Protein AF-A0A3B8MCD9-F1 (afdb_monomer_lite)

pLDDT: mean 82.49, std 13.74, range [31.3, 98.12]

Radius of gyration: 26.31 Å; chains: 1; bounding box: 60×43×70 Å

Foldseek 3Di:
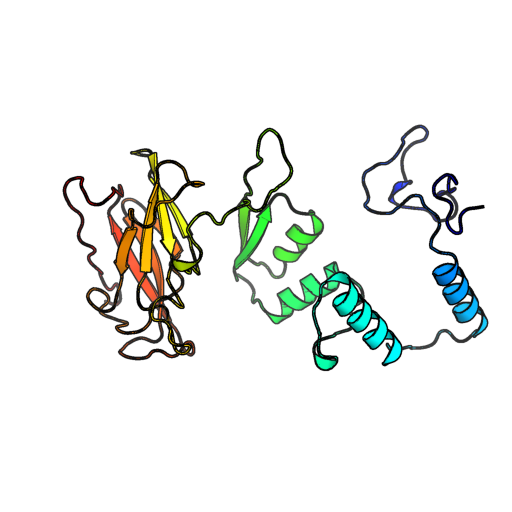DDQFDPPDQDDPVVPVDPQPPDDPPDDGDPDPDDRGDDRVVVVVVVVVVVVVVDDDDDDDDVVNLVVVQVCCCVPVVDHDDSVVDDDDPDDLVVLLVVCVVPDAAAAEFEDEPPDDVSSQVSSCPNNHHYHYDYDDDDPDDDPDDPPAQLEHCLQQWDQWDWDALPVPLKIKIWTFHFCNVVDPLTAGFFIKIAIDSDPSHTDPVRMDTQDGLVQDPWEHGHKHRWDWDDDPQKIKTKIWDCTDDDRDPPNIDIDIFIDGPDDDGPPPDDDDGHGDDPPD

Secondary structure (DSSP, 8-state):
--SS-SSPPP--GGGT-GGG-S-TT-----SS--SSPPPHHHHHHHHHHHHT---S-----HHHHHHHHHHHHHHH-----GGG----S-HHHHHHHHHHHH--TT-EEEEEES--HHHHHHHTGGG-EEEEEE----TTSS-PPPSS-SS-GGG-EEEEEEEEETTTTEEEEEEEE-SSSS-TT-----EEEEEESSTT---TTSEEEEE-TTT-SSBSS--EEEEEEEETTEEEEEEEE--BT---SSS-EEEEEEEESSP--BTBS-----------

Structure (mmCIF, N/CA/C/O backbone):
data_AF-A0A3B8MCD9-F1
#
_entry.id   AF-A0A3B8MCD9-F1
#
loop_
_atom_site.group_PDB
_atom_site.id
_atom_site.type_symbol
_atom_site.label_atom_id
_atom_site.label_alt_id
_atom_site.label_comp_id
_atom_site.label_asym_id
_atom_site.label_entity_id
_atom_site.label_seq_id
_atom_site.pdbx_PDB_ins_code
_atom_site.Cartn_x
_atom_site.Cartn_y
_atom_site.Cartn_z
_atom_site.occupancy
_atom_site.B_iso_or_equiv
_atom_site.auth_seq_id
_atom_site.auth_comp_id
_atom_site.auth_asym_id
_atom_site.auth_atom_id
_atom_site.pdbx_PDB_model_num
ATOM 1 N N . MET A 1 1 ? 30.458 13.489 -21.670 1.00 55.62 1 MET A N 1
ATOM 2 C CA . MET A 1 1 ? 28.979 13.459 -21.681 1.00 55.62 1 MET A CA 1
ATOM 3 C C . MET A 1 1 ? 28.518 12.586 -20.529 1.00 55.62 1 MET A C 1
ATOM 5 O O . MET A 1 1 ? 29.208 11.618 -20.230 1.00 55.62 1 MET A O 1
ATOM 9 N N . ALA A 1 2 ? 27.440 12.959 -19.839 1.00 61.97 2 ALA A N 1
ATOM 10 C CA . ALA A 1 2 ? 26.856 12.115 -18.797 1.00 61.97 2 ALA A CA 1
ATOM 11 C C . ALA A 1 2 ? 26.375 10.781 -19.404 1.00 61.97 2 ALA A C 1
ATOM 13 O O . ALA A 1 2 ? 25.936 10.757 -20.552 1.00 61.97 2 ALA A O 1
ATOM 14 N N . ARG A 1 3 ? 26.481 9.676 -18.647 1.00 82.12 3 ARG A N 1
ATOM 15 C CA . ARG A 1 3 ? 26.013 8.330 -19.055 1.00 82.12 3 ARG A CA 1
ATOM 16 C C . ARG A 1 3 ? 24.504 8.299 -19.339 1.00 82.12 3 ARG A C 1
ATOM 18 O O . ARG A 1 3 ? 24.059 7.509 -20.159 1.00 82.12 3 ARG A O 1
ATOM 25 N N . TYR A 1 4 ? 23.748 9.178 -18.684 1.00 91.12 4 TYR A N 1
ATOM 26 C CA . TYR A 1 4 ? 22.307 9.347 -18.840 1.00 91.12 4 TYR A CA 1
ATOM 27 C C . TYR A 1 4 ? 22.005 10.777 -19.293 1.00 91.12 4 TYR A C 1
ATOM 29 O O . TYR A 1 4 ? 22.682 11.712 -18.860 1.00 91.12 4 TYR A O 1
ATOM 37 N N . ASN A 1 5 ? 20.998 10.941 -20.152 1.00 89.62 5 ASN A N 1
ATOM 38 C CA . ASN A 1 5 ? 20.585 12.237 -20.682 1.00 89.62 5 ASN A CA 1
ATOM 39 C C . ASN A 1 5 ? 19.135 12.537 -20.284 1.00 89.62 5 ASN A C 1
ATOM 41 O O . ASN A 1 5 ? 18.209 11.970 -20.858 1.00 89.62 5 ASN A O 1
ATOM 45 N N . PHE A 1 6 ? 18.960 13.431 -19.312 1.00 92.94 6 PHE A N 1
ATOM 46 C CA . PHE A 1 6 ? 17.648 13.890 -18.845 1.00 92.94 6 PHE A CA 1
ATOM 47 C C . PHE A 1 6 ? 17.174 15.168 -19.561 1.00 92.94 6 PHE A C 1
ATOM 49 O O . PHE A 1 6 ? 16.044 15.592 -19.352 1.00 92.94 6 PHE A O 1
ATOM 56 N N . ASP A 1 7 ? 18.008 15.766 -20.418 1.00 91.44 7 ASP A N 1
ATOM 57 C CA . ASP A 1 7 ? 17.674 16.976 -21.185 1.00 91.44 7 ASP A CA 1
ATOM 58 C C . ASP A 1 7 ? 17.098 16.648 -22.574 1.00 91.44 7 ASP A C 1
ATOM 60 O O . ASP A 1 7 ? 16.617 17.527 -23.291 1.00 91.44 7 ASP A O 1
ATOM 64 N N . GLN A 1 8 ? 17.170 15.380 -22.993 1.00 89.50 8 GLN A N 1
ATOM 65 C CA . GLN A 1 8 ? 16.629 14.946 -24.273 1.00 89.50 8 GLN A CA 1
ATOM 66 C C . GLN A 1 8 ? 15.101 14.934 -24.243 1.00 89.50 8 GLN A C 1
ATOM 68 O O . GLN A 1 8 ? 14.491 14.157 -23.514 1.00 89.50 8 GLN A O 1
ATOM 73 N N . ILE A 1 9 ? 14.497 15.725 -25.129 1.00 86.88 9 ILE A N 1
ATOM 74 C CA . ILE A 1 9 ? 13.061 15.670 -25.400 1.00 86.88 9 ILE A CA 1
ATOM 75 C C . ILE A 1 9 ? 12.765 14.409 -26.218 1.00 86.88 9 ILE A C 1
ATOM 77 O O . ILE A 1 9 ? 13.358 14.189 -27.279 1.00 86.88 9 ILE A O 1
ATOM 81 N N . VAL A 1 10 ? 11.855 13.579 -25.715 1.00 87.56 10 VAL A N 1
ATOM 82 C CA . VAL A 1 10 ? 11.412 12.341 -26.363 1.00 87.56 10 VAL A CA 1
ATOM 83 C C . VAL A 1 10 ? 10.161 12.616 -27.200 1.00 87.56 10 VAL A C 1
ATOM 85 O O . VAL A 1 10 ? 9.228 13.271 -26.743 1.00 87.56 10 VAL A O 1
ATOM 88 N N . ASP A 1 11 ? 10.131 12.106 -28.434 1.00 84.44 11 ASP A N 1
ATOM 89 C CA . ASP A 1 11 ? 8.916 12.102 -29.253 1.00 84.44 11 ASP A CA 1
ATOM 90 C C . ASP A 1 11 ? 8.027 10.914 -28.857 1.00 84.44 11 ASP A C 1
ATOM 92 O O . ASP A 1 11 ? 8.335 9.753 -29.132 1.00 84.44 11 ASP A O 1
ATOM 96 N N . HIS A 1 12 ? 6.912 11.214 -28.196 1.00 79.75 12 HIS A N 1
ATOM 97 C CA . HIS A 1 12 ? 5.962 10.217 -27.705 1.00 79.75 12 HIS A CA 1
ATOM 98 C C . HIS A 1 12 ? 4.873 9.833 -28.723 1.00 79.75 12 HIS A C 1
ATOM 100 O O . HIS A 1 12 ? 4.100 8.902 -28.466 1.00 79.75 12 HIS A O 1
ATOM 106 N N . GLY A 1 13 ? 4.819 10.492 -29.889 1.00 76.62 13 GLY A N 1
ATOM 107 C CA . GLY A 1 13 ? 3.860 10.172 -30.950 1.00 76.62 13 GLY A CA 1
ATOM 108 C C . GLY A 1 13 ? 4.102 8.791 -31.563 1.00 76.62 13 GLY A C 1
ATOM 109 O O . GLY A 1 13 ? 3.156 8.069 -31.871 1.00 76.62 13 GLY A O 1
ATOM 110 N N . ALA A 1 14 ? 5.368 8.369 -31.646 1.00 76.50 14 ALA A N 1
ATOM 111 C CA . ALA A 1 14 ? 5.766 7.093 -32.245 1.00 76.50 14 ALA A CA 1
ATOM 112 C C . ALA A 1 14 ? 5.243 5.850 -31.498 1.00 76.50 14 ALA A C 1
ATOM 114 O O . ALA A 1 14 ? 5.173 4.769 -32.082 1.00 76.50 14 ALA A O 1
ATOM 115 N N . ILE A 1 15 ? 4.878 5.992 -30.220 1.00 82.50 15 ILE A N 1
ATOM 116 C CA . ILE A 1 15 ? 4.456 4.876 -29.359 1.00 82.50 15 ILE A CA 1
ATOM 117 C C . ILE A 1 15 ? 2.977 4.939 -28.959 1.00 82.50 15 ILE A C 1
ATOM 119 O O . ILE A 1 15 ? 2.546 4.136 -28.135 1.00 82.50 15 ILE A O 1
ATOM 123 N N . ASN A 1 16 ? 2.197 5.874 -29.519 1.00 83.75 16 ASN A N 1
ATOM 124 C CA . ASN A 1 16 ? 0.806 6.126 -29.115 1.00 83.75 16 ASN A CA 1
ATOM 125 C C . ASN A 1 16 ? 0.658 6.276 -27.584 1.00 83.75 16 ASN A C 1
ATOM 127 O O . ASN A 1 16 ? -0.230 5.675 -26.975 1.00 83.75 16 ASN A O 1
ATOM 131 N N . ALA A 1 17 ? 1.562 7.029 -26.944 1.00 88.00 17 ALA A N 1
ATOM 132 C CA . ALA A 1 17 ? 1.609 7.120 -25.486 1.00 88.00 17 ALA A CA 1
ATOM 133 C C . ALA A 1 17 ? 0.306 7.697 -24.912 1.00 88.00 17 ALA A C 1
ATOM 135 O O . ALA A 1 17 ? -0.057 8.834 -25.212 1.00 88.00 17 ALA A O 1
ATOM 136 N N . SER A 1 18 ? -0.352 6.963 -24.007 1.00 88.94 18 SER A N 1
ATOM 137 C CA . SER A 1 18 ? -1.591 7.408 -23.346 1.00 88.94 18 SER A CA 1
ATOM 138 C C . SER A 1 18 ? -1.449 8.769 -22.663 1.00 88.94 18 SER A C 1
ATOM 140 O O . SER A 1 18 ? -2.377 9.572 -22.714 1.00 88.94 18 SER A O 1
ATOM 142 N N . LYS A 1 19 ? -0.286 9.049 -22.054 1.00 87.00 19 LYS A N 1
ATOM 143 C CA . LYS A 1 19 ? 0.022 10.344 -21.425 1.00 87.00 19 LYS A CA 1
ATOM 144 C C . LYS A 1 19 ? -0.038 11.497 -22.428 1.00 87.00 19 LYS A C 1
ATOM 146 O O . LYS A 1 19 ? -0.577 12.547 -22.104 1.00 87.00 19 LYS A O 1
ATOM 151 N N . TRP A 1 20 ? 0.465 11.277 -23.641 1.00 87.50 20 TRP A N 1
ATOM 152 C CA . TRP A 1 20 ? 0.555 12.272 -24.712 1.00 87.50 20 TRP A CA 1
ATOM 153 C C . TRP A 1 20 ? -0.622 12.243 -25.690 1.00 87.50 20 TRP A C 1
ATOM 155 O O . TRP A 1 20 ? -0.660 13.039 -26.624 1.00 87.50 20 TRP A O 1
ATOM 165 N N . ASN A 1 21 ? -1.622 11.390 -25.451 1.00 88.38 21 ASN A N 1
ATOM 166 C CA . ASN A 1 21 ? -2.870 11.366 -26.209 1.00 88.38 21 ASN A CA 1
ATOM 167 C C . ASN A 1 21 ? -3.812 12.503 -25.764 1.00 88.38 21 ASN A C 1
ATOM 169 O O . ASN A 1 21 ? -4.865 12.278 -25.163 1.00 88.38 21 ASN A O 1
ATOM 173 N N . VAL A 1 22 ? -3.388 13.739 -26.020 1.00 84.06 22 VAL A N 1
ATOM 174 C CA . VAL A 1 22 ? -4.084 14.986 -25.682 1.00 84.06 22 VAL A CA 1
ATOM 175 C C . VAL A 1 22 ? -4.160 15.898 -26.909 1.00 84.06 22 VAL A C 1
ATOM 177 O O . VAL A 1 22 ? -3.487 15.665 -27.910 1.00 84.06 22 VAL A O 1
ATOM 180 N N . ALA A 1 23 ? -5.003 16.932 -26.857 1.00 85.44 23 ALA A N 1
ATOM 181 C CA . ALA A 1 23 ? -5.088 17.908 -27.942 1.00 85.44 23 ALA A CA 1
ATOM 182 C C . ALA A 1 23 ? -3.765 18.678 -28.121 1.00 85.44 23 ALA A C 1
ATOM 184 O O . ALA A 1 23 ? -3.006 18.867 -27.168 1.00 85.44 23 ALA A O 1
ATOM 185 N N . GLU A 1 24 ? -3.513 19.151 -29.343 1.00 85.06 24 GLU A N 1
ATOM 186 C CA . GLU A 1 24 ? -2.318 19.930 -29.672 1.00 85.06 24 GLU A CA 1
ATOM 187 C C . GLU A 1 24 ? -2.179 21.168 -28.767 1.00 85.06 24 GLU A C 1
ATOM 189 O O . GLU A 1 24 ? -3.160 21.838 -28.438 1.00 85.06 24 GLU A O 1
ATOM 194 N N . GLY A 1 25 ? -0.947 21.460 -28.344 1.00 82.06 25 GLY A N 1
ATOM 195 C CA . GLY A 1 25 ? -0.634 22.569 -27.437 1.00 82.06 25 GLY A CA 1
ATOM 196 C C . GLY A 1 25 ? -0.802 22.257 -25.943 1.00 82.06 25 GLY A C 1
ATOM 197 O O . GLY A 1 25 ? -0.458 23.103 -25.118 1.00 82.06 25 GLY A O 1
ATOM 198 N N . ILE A 1 26 ? -1.281 21.064 -25.571 1.00 84.44 26 ILE A N 1
ATOM 199 C CA . ILE A 1 26 ? -1.362 20.619 -24.171 1.00 84.44 26 ILE A CA 1
ATOM 200 C C . ILE A 1 26 ? -0.062 19.918 -23.760 1.00 84.44 26 ILE A C 1
ATOM 202 O O . ILE A 1 26 ? 0.404 19.011 -24.443 1.00 84.44 26 ILE A O 1
ATOM 206 N N . ILE A 1 27 ? 0.481 20.294 -22.597 1.00 85.12 27 ILE A N 1
ATOM 207 C CA . ILE A 1 27 ? 1.592 19.590 -21.942 1.00 85.12 27 ILE A CA 1
ATOM 208 C C . ILE A 1 27 ? 1.006 18.680 -20.848 1.00 85.12 27 ILE A C 1
ATOM 210 O O . ILE A 1 27 ? 0.510 19.186 -19.838 1.00 85.12 27 ILE A O 1
ATOM 214 N N . PRO A 1 28 ? 1.009 17.349 -21.025 1.00 82.50 28 PRO A N 1
ATOM 215 C CA . PRO A 1 28 ? 0.402 16.429 -20.071 1.00 82.50 28 PRO A CA 1
ATOM 216 C C . PRO A 1 28 ? 1.309 16.166 -18.859 1.00 82.50 28 PRO A C 1
ATOM 218 O O . PRO A 1 28 ? 2.458 15.759 -18.997 1.00 82.50 28 PRO A O 1
ATOM 221 N N . MET A 1 29 ? 0.761 16.321 -17.648 1.00 82.94 29 MET A N 1
ATOM 222 C CA . MET A 1 29 ? 1.466 16.074 -16.373 1.00 82.94 29 MET A CA 1
ATOM 223 C C . MET A 1 29 ? 0.700 15.102 -15.452 1.00 82.94 29 MET A C 1
ATOM 225 O O . MET A 1 29 ? 0.790 15.198 -14.232 1.00 82.94 29 MET A O 1
ATOM 229 N N . SER A 1 30 ? -0.118 14.211 -16.026 1.00 79.69 30 SER A N 1
ATOM 230 C CA . SER A 1 30 ? -1.091 13.387 -15.289 1.00 79.69 30 SER A CA 1
ATOM 231 C C . SER A 1 30 ? -0.632 11.948 -15.022 1.00 79.69 30 SER A C 1
ATOM 233 O O . SER A 1 30 ? -0.495 11.549 -13.869 1.00 79.69 30 SER A O 1
ATOM 235 N N . ILE A 1 31 ? -0.444 11.147 -16.076 1.00 82.62 31 ILE A N 1
ATOM 236 C CA . ILE A 1 31 ? -0.082 9.726 -15.975 1.00 82.62 31 ILE A CA 1
ATOM 237 C C . ILE A 1 31 ? 1.366 9.604 -15.495 1.00 82.62 31 ILE A C 1
ATOM 239 O O . ILE A 1 31 ? 2.249 10.299 -15.997 1.00 82.62 31 ILE A O 1
ATOM 243 N N . ALA A 1 32 ? 1.596 8.699 -14.542 1.00 85.75 32 ALA A N 1
ATOM 244 C CA . ALA A 1 32 ? 2.880 8.462 -13.883 1.00 85.75 32 ALA A CA 1
ATOM 245 C C . ALA A 1 32 ? 3.883 7.661 -14.743 1.00 85.75 32 ALA A C 1
ATOM 247 O O . ALA A 1 32 ? 4.553 6.762 -14.243 1.00 85.75 32 ALA A O 1
ATOM 248 N N . ASP A 1 33 ? 3.991 8.019 -16.021 1.00 86.50 33 ASP A N 1
ATOM 249 C CA . ASP A 1 33 ? 5.060 7.587 -16.919 1.00 86.50 33 ASP A CA 1
ATOM 250 C C . ASP A 1 33 ? 6.073 8.734 -17.063 1.00 86.50 33 ASP A C 1
ATOM 252 O O . ASP A 1 33 ? 5.709 9.920 -17.027 1.00 86.50 33 ASP A O 1
ATOM 256 N N . THR A 1 34 ? 7.353 8.406 -17.229 1.00 88.94 34 THR A N 1
ATOM 257 C CA . THR A 1 34 ? 8.411 9.411 -17.396 1.00 88.94 34 THR A CA 1
ATOM 258 C C . THR A 1 34 ? 8.564 9.825 -18.860 1.00 88.94 34 THR A C 1
ATOM 260 O O . THR A 1 34 ? 8.323 9.037 -19.772 1.00 88.94 34 THR A O 1
ATOM 263 N N . ASP A 1 35 ? 9.011 11.063 -19.089 1.00 89.69 35 ASP A N 1
ATOM 264 C CA . ASP A 1 35 ? 9.345 11.579 -20.430 1.00 89.69 35 ASP A CA 1
ATOM 265 C C . ASP A 1 35 ? 10.858 11.471 -20.714 1.00 89.69 35 ASP A C 1
ATOM 267 O O . ASP A 1 35 ? 11.434 12.264 -21.454 1.00 89.69 35 ASP A O 1
ATOM 271 N N . PHE A 1 36 ? 11.520 10.493 -20.087 1.00 91.81 36 PHE A N 1
ATOM 272 C CA . PHE A 1 36 ? 12.943 10.209 -20.260 1.00 91.81 36 PHE A CA 1
ATOM 273 C C . PHE A 1 36 ? 13.132 8.914 -21.041 1.00 91.81 36 PHE A C 1
ATOM 275 O O . PHE A 1 36 ? 12.342 7.976 -20.917 1.00 91.81 36 PHE A O 1
ATOM 282 N N . LEU A 1 37 ? 14.225 8.827 -21.799 1.00 89.75 37 LEU A N 1
ATOM 283 C CA . LEU A 1 37 ? 14.635 7.551 -22.373 1.00 89.75 37 LEU A CA 1
ATOM 284 C C . LEU A 1 37 ? 14.916 6.532 -21.264 1.00 89.75 37 LEU A C 1
ATOM 286 O O . LEU A 1 37 ? 15.501 6.861 -20.230 1.00 89.75 37 LEU A O 1
ATOM 290 N N . SER A 1 38 ? 14.540 5.276 -21.507 1.00 90.94 38 SER A N 1
ATOM 291 C CA . SER A 1 38 ? 14.941 4.171 -20.639 1.00 90.94 38 SER A CA 1
ATOM 292 C C . SER A 1 38 ? 16.471 4.078 -20.555 1.00 90.94 38 SER A C 1
ATOM 294 O O . SER A 1 38 ? 17.155 4.412 -21.530 1.00 90.94 38 SER A O 1
ATOM 296 N N . PRO A 1 39 ? 17.028 3.579 -19.436 1.00 93.19 39 PRO A N 1
ATOM 297 C CA . PRO A 1 39 ? 18.462 3.338 -19.328 1.00 93.19 39 PRO A CA 1
ATOM 298 C C . PRO A 1 39 ? 18.987 2.499 -20.510 1.00 93.19 39 PRO A C 1
ATOM 300 O O . PRO A 1 39 ? 18.286 1.584 -20.970 1.00 93.19 39 PRO A O 1
ATOM 303 N N . PRO A 1 40 ? 20.193 2.792 -21.031 1.00 93.31 40 PRO A N 1
ATOM 304 C CA . PRO A 1 40 ? 20.747 2.083 -22.181 1.00 93.31 40 PRO A CA 1
ATOM 305 C C . PRO A 1 40 ? 20.857 0.573 -21.947 1.00 93.31 40 PRO A C 1
ATOM 307 O O . PRO A 1 40 ? 20.631 -0.186 -22.883 1.00 93.31 40 PRO A O 1
ATOM 310 N N . GLU A 1 41 ? 21.093 0.142 -20.707 1.00 95.31 41 GLU A N 1
ATOM 311 C CA . GLU A 1 41 ? 21.182 -1.266 -20.304 1.00 95.31 41 GLU A CA 1
ATOM 312 C C . GLU A 1 41 ? 19.853 -2.009 -20.524 1.00 95.31 41 GLU A C 1
ATOM 314 O O . GLU A 1 41 ? 19.839 -3.150 -20.980 1.00 95.31 41 GLU A O 1
ATOM 319 N N . ILE A 1 42 ? 18.718 -1.347 -20.267 1.00 95.56 42 ILE A N 1
ATOM 320 C CA . ILE A 1 42 ? 17.385 -1.912 -20.527 1.00 95.56 42 ILE A CA 1
ATOM 321 C C . ILE A 1 42 ? 17.139 -2.010 -22.033 1.00 95.56 42 ILE A C 1
ATOM 323 O O . ILE A 1 42 ? 16.633 -3.018 -22.525 1.00 95.56 42 ILE A O 1
ATOM 327 N N . SER A 1 43 ? 17.527 -0.974 -22.781 1.00 94.25 43 SER A N 1
ATOM 328 C CA . SER A 1 43 ? 17.390 -0.967 -24.240 1.00 94.25 43 SER A CA 1
ATOM 329 C C . SER A 1 43 ? 18.246 -2.051 -24.902 1.00 94.25 43 SER A C 1
ATOM 331 O O . SER A 1 43 ? 17.805 -2.678 -25.862 1.00 94.25 43 SER A O 1
ATOM 333 N N . GLU A 1 44 ? 19.458 -2.281 -24.398 1.00 96.50 44 GLU A N 1
ATOM 334 C CA . GLU A 1 44 ? 20.358 -3.347 -24.844 1.00 96.50 44 GLU A CA 1
ATOM 335 C C . GLU A 1 44 ? 19.780 -4.730 -24.534 1.00 96.50 44 GLU A C 1
ATOM 337 O O . GLU A 1 44 ? 19.612 -5.521 -25.459 1.00 96.50 44 GLU A O 1
ATOM 342 N N . ALA A 1 45 ? 19.322 -4.972 -23.300 1.00 96.25 45 ALA A N 1
ATOM 343 C CA . ALA A 1 45 ? 18.678 -6.234 -22.927 1.00 96.25 45 ALA A CA 1
ATOM 344 C C . ALA A 1 45 ? 17.449 -6.560 -23.801 1.00 96.25 45 ALA A C 1
ATOM 346 O O . ALA A 1 45 ? 17.224 -7.715 -24.170 1.00 96.25 45 ALA A O 1
ATOM 347 N N . ILE A 1 46 ? 16.661 -5.545 -24.182 1.00 96.81 46 ILE A N 1
ATOM 348 C CA . ILE A 1 46 ? 15.541 -5.717 -25.118 1.00 96.81 46 ILE A CA 1
ATOM 349 C C . ILE A 1 46 ? 16.044 -6.105 -26.516 1.00 96.81 46 ILE A C 1
ATOM 351 O O . ILE A 1 46 ? 15.478 -7.014 -27.127 1.00 96.81 46 ILE A O 1
ATOM 355 N N . ARG A 1 47 ? 17.096 -5.457 -27.038 1.00 97.69 47 ARG A N 1
ATOM 356 C CA . ARG A 1 47 ? 17.675 -5.810 -28.350 1.00 97.69 47 ARG A CA 1
ATOM 357 C C . ARG A 1 47 ? 18.235 -7.228 -28.354 1.00 97.69 47 ARG A C 1
ATOM 359 O O . ARG A 1 47 ? 17.942 -7.977 -29.285 1.00 97.69 47 ARG A O 1
ATOM 366 N N . ASP A 1 48 ? 18.948 -7.613 -27.302 1.00 96.94 48 ASP A N 1
ATOM 367 C CA . ASP A 1 48 ? 19.472 -8.969 -27.137 1.00 96.94 48 ASP A CA 1
ATOM 368 C C . ASP A 1 48 ? 18.333 -9.988 -27.110 1.00 96.94 48 ASP A C 1
ATOM 370 O O . ASP A 1 48 ? 18.372 -11.003 -27.808 1.00 96.94 48 ASP A O 1
ATOM 374 N N . ARG A 1 49 ? 17.250 -9.685 -26.381 1.00 94.94 49 ARG A N 1
ATOM 375 C CA . ARG A 1 49 ? 16.058 -10.537 -26.345 1.00 94.94 49 ARG A CA 1
ATOM 376 C C . ARG A 1 49 ? 15.393 -10.673 -27.715 1.00 94.94 49 ARG A C 1
ATOM 378 O O . ARG A 1 49 ? 14.901 -11.761 -28.031 1.00 94.94 49 ARG A O 1
ATOM 385 N N . ILE A 1 50 ? 15.346 -9.600 -28.505 1.00 97.00 50 ILE A N 1
ATOM 386 C CA . ILE A 1 50 ? 14.802 -9.615 -29.870 1.00 97.00 50 ILE A CA 1
ATOM 387 C C . ILE A 1 50 ? 15.650 -10.516 -30.772 1.00 97.00 50 ILE A C 1
ATOM 389 O O . ILE A 1 50 ? 15.074 -11.336 -31.486 1.00 97.00 50 ILE A O 1
ATOM 393 N N . ALA A 1 51 ? 16.980 -10.424 -30.683 1.00 97.62 51 ALA A N 1
ATOM 394 C CA . ALA A 1 51 ? 17.925 -11.179 -31.509 1.00 97.62 51 ALA A CA 1
ATOM 395 C C . ALA A 1 51 ? 17.849 -12.709 -31.329 1.00 97.62 51 ALA A C 1
ATOM 397 O O . ALA A 1 51 ? 18.344 -13.448 -32.172 1.00 97.62 51 ALA A O 1
ATOM 398 N N . VAL A 1 52 ? 17.210 -13.200 -30.260 1.00 96.62 52 VAL A N 1
ATOM 399 C CA . VAL A 1 52 ? 16.962 -14.639 -30.047 1.00 96.62 52 VAL A CA 1
ATOM 400 C C . VAL A 1 52 ? 15.976 -15.222 -31.071 1.00 96.62 52 VAL A C 1
ATOM 402 O O . VAL A 1 52 ? 15.965 -16.433 -31.275 1.00 96.62 52 VAL A O 1
ATOM 405 N N . GLU A 1 53 ? 15.107 -14.397 -31.670 1.00 96.06 53 GLU A N 1
ATOM 406 C CA . GLU A 1 53 ? 14.107 -14.786 -32.689 1.00 96.06 53 GLU A CA 1
ATOM 407 C C . GLU A 1 53 ? 13.142 -15.927 -32.283 1.00 96.06 53 GLU A C 1
ATOM 409 O O . GLU A 1 53 ? 12.377 -16.439 -33.098 1.00 96.06 53 GLU A O 1
ATOM 414 N N . SER A 1 54 ? 13.109 -16.292 -30.997 1.00 96.00 54 SER A N 1
ATOM 415 C CA . SER A 1 54 ? 12.164 -17.237 -30.400 1.00 96.00 54 SER A CA 1
ATOM 416 C C . SER A 1 54 ? 11.364 -16.548 -29.298 1.00 96.00 54 SER A C 1
ATOM 418 O O . SER A 1 54 ? 11.927 -16.092 -28.300 1.00 96.00 54 SER A O 1
ATOM 420 N N . TYR A 1 55 ? 10.043 -16.464 -29.463 1.00 95.56 55 TYR A N 1
ATOM 421 C CA . TYR A 1 55 ? 9.130 -15.718 -28.577 1.00 95.56 55 TYR A CA 1
ATOM 422 C C . TYR A 1 55 ? 8.082 -16.613 -27.902 1.00 95.56 55 TYR A C 1
ATOM 424 O O . TYR A 1 55 ? 6.982 -16.172 -27.583 1.00 95.56 55 TYR A O 1
ATOM 432 N N . GLY A 1 56 ? 8.425 -17.889 -27.708 1.00 94.81 56 GLY A N 1
ATOM 433 C CA . GLY A 1 56 ? 7.592 -18.842 -26.978 1.00 94.81 56 GLY A CA 1
ATOM 434 C C . GLY A 1 56 ? 7.503 -18.550 -25.474 1.00 94.81 56 GLY A C 1
ATOM 435 O O . GLY A 1 56 ? 8.029 -17.556 -24.973 1.00 94.81 56 GLY A O 1
ATOM 436 N N . TYR A 1 57 ? 6.842 -19.450 -24.744 1.00 93.88 57 TYR A N 1
ATOM 437 C CA . TYR A 1 57 ? 6.651 -19.331 -23.298 1.00 93.88 57 TYR A CA 1
ATOM 438 C C . TYR A 1 57 ? 7.979 -19.212 -22.541 1.00 93.88 57 TYR A C 1
ATOM 440 O O . TYR A 1 57 ? 8.846 -20.079 -22.650 1.00 93.88 57 TYR A O 1
ATOM 448 N N . SER A 1 58 ? 8.099 -18.170 -21.720 1.00 91.56 58 SER A N 1
ATOM 449 C CA . SER A 1 58 ? 9.215 -17.953 -20.801 1.00 91.56 58 SER A CA 1
ATOM 450 C C . SER A 1 58 ? 8.753 -18.021 -19.344 1.00 91.56 58 SER A C 1
ATOM 452 O O . SER A 1 58 ? 7.560 -17.976 -19.034 1.00 91.56 58 SER A O 1
ATOM 454 N N . ARG A 1 59 ? 9.718 -18.163 -18.437 1.00 92.06 59 ARG A N 1
ATOM 455 C CA . ARG A 1 59 ? 9.526 -18.114 -16.984 1.00 92.06 59 ARG A CA 1
ATOM 456 C C . ARG A 1 59 ? 10.627 -17.250 -16.384 1.00 92.06 59 ARG A C 1
ATOM 458 O O . ARG A 1 59 ? 11.681 -17.114 -16.999 1.00 92.06 59 ARG A O 1
ATOM 465 N N . MET A 1 60 ? 10.380 -16.708 -15.195 1.00 93.00 60 MET A N 1
ATOM 466 C CA . MET A 1 60 ? 11.446 -16.086 -14.413 1.00 93.00 60 MET A CA 1
ATOM 467 C C . MET A 1 60 ? 12.507 -17.126 -14.053 1.00 93.00 60 MET A C 1
ATOM 469 O O . MET A 1 60 ? 12.185 -18.266 -13.707 1.00 93.00 60 MET A O 1
ATOM 473 N N . THR A 1 61 ? 13.759 -16.710 -14.149 1.00 94.38 61 THR A N 1
ATOM 474 C CA . THR A 1 61 ? 14.952 -17.459 -13.764 1.00 94.38 61 THR A CA 1
ATOM 475 C C . THR A 1 61 ? 15.358 -17.112 -12.335 1.00 94.38 61 THR A C 1
ATOM 477 O O . THR A 1 61 ? 14.938 -16.088 -11.800 1.00 94.38 61 THR A O 1
ATOM 480 N N . ASP A 1 62 ? 16.209 -17.926 -11.710 1.00 95.00 62 ASP A N 1
ATOM 481 C CA . ASP A 1 62 ? 16.733 -17.608 -10.374 1.00 95.00 62 ASP A CA 1
ATOM 482 C C . ASP A 1 62 ? 17.523 -16.293 -10.360 1.00 95.00 62 ASP A C 1
ATOM 484 O O . ASP A 1 62 ? 17.407 -15.530 -9.407 1.00 95.00 62 ASP A O 1
ATOM 488 N N . ALA A 1 63 ? 18.206 -15.960 -11.461 1.00 96.38 63 ALA A N 1
ATOM 489 C CA . ALA A 1 63 ? 18.886 -14.678 -11.618 1.00 96.38 63 ALA A CA 1
ATOM 490 C C . ALA A 1 63 ? 17.916 -13.482 -11.561 1.00 96.38 63 ALA A C 1
ATOM 492 O O . ALA A 1 63 ? 18.245 -12.462 -10.957 1.00 96.38 63 ALA A O 1
ATOM 493 N N . ASP A 1 64 ? 16.709 -13.608 -12.126 1.00 95.56 64 ASP A N 1
ATOM 494 C CA . ASP A 1 64 ? 15.691 -12.551 -12.052 1.00 95.56 64 ASP A CA 1
ATOM 495 C C . ASP A 1 64 ? 15.215 -12.337 -10.607 1.00 95.56 64 ASP A C 1
ATOM 497 O O . ASP A 1 64 ? 15.037 -11.205 -10.154 1.00 95.56 64 ASP A O 1
ATOM 501 N N . TYR A 1 65 ? 15.028 -13.425 -9.855 1.00 97.00 65 TYR A N 1
ATOM 502 C CA . TYR A 1 65 ? 14.651 -13.343 -8.445 1.00 97.00 65 TYR A CA 1
ATOM 503 C C . TYR A 1 65 ? 15.780 -12.796 -7.575 1.00 97.00 65 TYR A C 1
ATOM 505 O O . TYR A 1 65 ? 15.519 -11.981 -6.691 1.00 97.00 65 TYR A O 1
ATOM 513 N N . ASP A 1 66 ? 17.021 -13.203 -7.823 1.00 97.12 66 ASP A N 1
ATOM 514 C CA . ASP A 1 66 ? 18.179 -12.691 -7.098 1.00 97.12 66 ASP A CA 1
ATOM 515 C C . ASP A 1 66 ? 18.389 -11.199 -7.369 1.00 97.12 66 ASP A C 1
ATOM 517 O O . ASP A 1 66 ? 18.674 -10.457 -6.433 1.00 97.12 66 ASP A O 1
ATOM 521 N N . ALA A 1 67 ? 18.140 -10.719 -8.593 1.00 97.19 67 ALA A N 1
ATOM 522 C CA . ALA A 1 67 ? 18.154 -9.287 -8.894 1.00 97.19 67 ALA A CA 1
ATOM 523 C C . ALA A 1 67 ? 17.142 -8.506 -8.033 1.00 97.19 67 ALA A C 1
ATOM 525 O O . ALA A 1 67 ? 17.487 -7.471 -7.463 1.00 97.19 67 ALA A O 1
ATOM 526 N N . ILE A 1 68 ? 15.917 -9.024 -7.873 1.00 96.75 68 ILE A N 1
ATOM 527 C CA . ILE A 1 68 ? 14.890 -8.414 -7.010 1.00 96.75 68 ILE A CA 1
ATOM 528 C C . ILE A 1 68 ? 15.319 -8.444 -5.538 1.00 96.75 68 ILE A C 1
ATOM 530 O O . ILE A 1 68 ? 15.221 -7.432 -4.843 1.00 96.75 68 ILE A O 1
ATOM 534 N N . ARG A 1 69 ? 15.804 -9.592 -5.053 1.00 97.50 69 ARG A N 1
ATOM 535 C CA . ARG A 1 69 ? 16.237 -9.764 -3.656 1.00 97.50 69 ARG A CA 1
ATOM 536 C C . ARG A 1 69 ? 17.400 -8.842 -3.311 1.00 97.50 69 ARG A C 1
ATOM 538 O O . ARG A 1 69 ? 17.363 -8.200 -2.266 1.00 97.50 69 ARG A O 1
ATOM 545 N N . ASN A 1 70 ? 18.388 -8.744 -4.196 1.00 97.81 70 ASN A N 1
ATOM 546 C CA . ASN A 1 70 ? 19.537 -7.861 -4.025 1.00 97.81 70 ASN A CA 1
ATOM 547 C C . ASN A 1 70 ? 19.097 -6.399 -4.017 1.00 97.81 70 ASN A C 1
ATOM 549 O O . ASN A 1 70 ? 19.491 -5.661 -3.122 1.00 97.81 70 ASN A O 1
ATOM 553 N N . TRP A 1 71 ? 18.205 -5.998 -4.931 1.00 98.06 71 TRP A N 1
ATOM 554 C CA . TRP A 1 71 ? 17.664 -4.639 -4.945 1.00 98.06 71 TRP A CA 1
ATOM 555 C C . TRP A 1 71 ? 16.979 -4.275 -3.622 1.00 98.06 71 TRP A C 1
ATOM 557 O O . TRP A 1 71 ? 17.251 -3.213 -3.061 1.00 98.06 71 TRP A O 1
ATOM 567 N N . ILE A 1 72 ? 16.131 -5.165 -3.095 1.00 96.62 72 ILE A N 1
ATOM 568 C CA . ILE A 1 72 ? 15.458 -4.979 -1.800 1.00 96.62 72 ILE A CA 1
ATOM 569 C C . ILE A 1 72 ? 16.481 -4.934 -0.652 1.00 96.62 72 ILE A C 1
ATOM 571 O O . ILE A 1 72 ? 16.398 -4.056 0.208 1.00 96.62 72 ILE A O 1
ATOM 575 N N . GLY A 1 73 ? 17.475 -5.823 -0.652 1.00 97.25 73 GLY A N 1
ATOM 576 C CA . GLY A 1 73 ? 18.536 -5.841 0.357 1.00 97.25 73 GLY A CA 1
ATOM 577 C C . GLY A 1 73 ? 19.365 -4.558 0.372 1.00 97.25 73 GLY A C 1
ATOM 578 O O . GLY A 1 73 ? 19.581 -3.979 1.433 1.00 97.25 73 GLY A O 1
ATOM 579 N N . GLU A 1 74 ? 19.775 -4.077 -0.799 1.00 98.12 74 GLU A N 1
ATOM 580 C CA . GLU A 1 74 ? 20.597 -2.874 -0.954 1.00 98.12 74 GLU A CA 1
ATOM 581 C C . GLU A 1 74 ? 19.834 -1.586 -0.624 1.00 98.12 74 GLU A C 1
ATOM 583 O O . GLU A 1 74 ? 20.381 -0.701 0.032 1.00 98.12 74 GLU A O 1
ATOM 588 N N . HIS A 1 75 ? 18.574 -1.468 -1.059 1.00 96.56 75 HIS A N 1
ATOM 589 C CA . HIS A 1 75 ? 17.827 -0.204 -0.983 1.00 96.56 75 HIS A CA 1
ATOM 590 C C . HIS A 1 75 ? 16.887 -0.116 0.219 1.00 96.56 75 HIS A C 1
ATOM 592 O O . HIS A 1 75 ? 16.508 0.984 0.617 1.00 96.56 75 HIS A O 1
ATOM 598 N N . GLN A 1 76 ? 16.479 -1.255 0.779 1.00 95.44 76 GLN A N 1
ATOM 599 C CA . GLN A 1 76 ? 15.528 -1.320 1.893 1.00 95.44 76 GLN A CA 1
ATOM 600 C C . GLN A 1 76 ? 16.102 -2.045 3.116 1.00 95.44 76 GLN A C 1
ATOM 602 O O . GLN A 1 76 ? 15.447 -2.082 4.155 1.00 95.44 76 GLN A O 1
ATOM 607 N N . GLY A 1 77 ? 17.310 -2.618 3.024 1.00 95.25 77 GLY A N 1
ATOM 608 C CA . GLY A 1 77 ? 17.955 -3.323 4.136 1.00 95.25 77 GLY A CA 1
ATOM 609 C C . GLY A 1 77 ? 17.268 -4.636 4.522 1.00 95.25 77 GLY A C 1
ATOM 610 O O . GLY A 1 77 ? 17.494 -5.140 5.620 1.00 95.25 77 GLY A O 1
ATOM 611 N N . GLN A 1 78 ? 16.410 -5.183 3.655 1.00 94.50 78 GLN A N 1
ATOM 612 C CA . GLN A 1 78 ? 15.611 -6.372 3.950 1.00 94.50 78 GLN A CA 1
ATOM 613 C C . GLN A 1 78 ? 16.125 -7.600 3.200 1.00 94.50 78 GLN A C 1
ATOM 615 O O . GLN A 1 78 ? 16.332 -7.572 1.989 1.00 94.50 78 GLN A O 1
ATOM 620 N N . HIS A 1 79 ? 16.266 -8.719 3.912 1.00 94.69 79 HIS A N 1
ATOM 621 C CA . HIS A 1 79 ? 16.525 -10.013 3.291 1.00 94.69 79 HIS A CA 1
ATOM 622 C C . HIS A 1 79 ? 15.206 -10.755 3.053 1.00 94.69 79 HIS A C 1
ATOM 624 O O . HIS A 1 79 ? 14.569 -11.223 3.996 1.00 94.69 79 HIS A O 1
ATOM 630 N N . VAL A 1 80 ? 14.818 -10.899 1.784 1.00 93.38 80 VAL A N 1
ATOM 631 C CA . VAL A 1 80 ? 13.587 -11.600 1.391 1.00 93.38 80 VAL A CA 1
ATOM 632 C C . VAL A 1 80 ? 13.912 -13.031 0.935 1.00 93.38 80 VAL A C 1
ATOM 634 O O . VAL A 1 80 ? 14.713 -13.202 0.005 1.00 93.38 80 VAL A O 1
ATOM 637 N N . PRO A 1 81 ? 13.314 -14.069 1.558 1.00 94.75 81 PRO A N 1
ATOM 638 C CA . PRO A 1 81 ? 13.426 -15.449 1.093 1.00 94.75 81 PRO A CA 1
ATOM 639 C C . PRO A 1 81 ? 12.872 -15.621 -0.324 1.00 94.75 81 PRO A C 1
ATOM 641 O O . PRO A 1 81 ? 11.879 -15.003 -0.711 1.00 94.75 81 PRO A O 1
ATOM 644 N N . ARG A 1 82 ? 13.514 -16.479 -1.118 1.00 93.38 82 ARG A N 1
ATOM 645 C CA . ARG A 1 82 ? 13.174 -16.696 -2.532 1.00 93.38 82 ARG A CA 1
ATOM 646 C C . ARG A 1 82 ? 11.745 -17.217 -2.705 1.00 93.38 82 ARG A C 1
ATOM 648 O O . ARG A 1 82 ? 11.057 -16.843 -3.655 1.00 93.38 82 ARG A O 1
ATOM 655 N N . GLU A 1 83 ? 11.315 -18.075 -1.798 1.00 94.81 83 GLU A N 1
ATOM 656 C CA . GLU A 1 83 ? 10.001 -18.702 -1.716 1.00 94.81 83 GLU A CA 1
ATOM 657 C C . GLU A 1 83 ? 8.869 -17.708 -1.415 1.00 94.81 83 GLU A C 1
ATOM 659 O O . GLU A 1 83 ? 7.715 -18.000 -1.713 1.00 94.81 83 GLU A O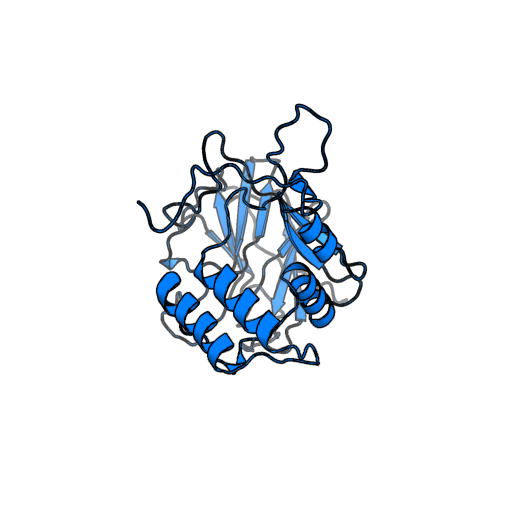 1
ATOM 664 N N . HIS A 1 84 ? 9.186 -16.514 -0.899 1.00 93.50 84 HIS A N 1
ATOM 665 C CA . HIS A 1 84 ? 8.202 -15.453 -0.660 1.00 93.50 84 HIS A CA 1
ATOM 666 C C . HIS A 1 84 ? 7.930 -14.601 -1.913 1.00 93.50 84 HIS A C 1
ATOM 668 O O . HIS A 1 84 ? 7.026 -13.767 -1.907 1.00 93.50 84 HIS A O 1
ATOM 674 N N . LEU A 1 85 ? 8.697 -14.785 -2.995 1.00 92.50 85 LEU A N 1
ATOM 675 C CA . LEU A 1 85 ? 8.545 -14.013 -4.227 1.00 92.50 85 LEU A CA 1
ATOM 676 C C . LEU A 1 85 ? 7.691 -14.751 -5.261 1.00 92.50 85 LEU A C 1
ATOM 678 O O . LEU A 1 85 ? 8.057 -15.816 -5.765 1.00 92.50 85 LEU A O 1
ATOM 682 N N . LEU A 1 86 ? 6.585 -14.115 -5.654 1.00 90.69 86 LEU A N 1
ATOM 683 C CA . LEU A 1 86 ? 5.689 -14.581 -6.709 1.00 90.69 86 LEU A CA 1
ATOM 684 C C . LEU A 1 86 ? 5.679 -13.607 -7.889 1.00 90.69 86 LEU A C 1
ATOM 686 O O . LEU A 1 86 ? 5.433 -12.410 -7.739 1.00 90.69 86 LEU A O 1
ATOM 690 N N . ALA A 1 87 ? 5.922 -14.147 -9.083 1.00 91.06 87 ALA A N 1
ATOM 691 C CA . ALA A 1 87 ? 5.877 -13.392 -10.326 1.00 91.06 87 ALA A CA 1
ATOM 692 C C . ALA A 1 87 ? 4.425 -13.081 -10.694 1.00 91.06 87 ALA A C 1
ATOM 694 O O . ALA A 1 87 ? 3.588 -13.982 -10.769 1.00 91.06 87 ALA A O 1
ATOM 695 N N . THR A 1 88 ? 4.126 -11.814 -10.955 1.00 91.31 88 THR A N 1
ATOM 696 C CA . THR A 1 88 ? 2.779 -11.364 -11.314 1.00 91.31 88 THR A CA 1
ATOM 697 C C . THR A 1 88 ? 2.852 -10.329 -12.436 1.00 91.31 88 THR A C 1
ATOM 699 O O . THR A 1 88 ? 3.856 -9.628 -12.551 1.00 91.31 88 THR A O 1
ATOM 702 N N . PRO A 1 89 ? 1.816 -10.211 -13.287 1.00 88.00 89 PRO A N 1
ATOM 703 C CA . PRO A 1 89 ? 1.860 -9.336 -14.462 1.00 88.00 89 PRO A CA 1
ATOM 704 C C . PRO A 1 89 ? 1.799 -7.835 -14.124 1.00 88.00 89 PRO A C 1
ATOM 706 O O . PRO A 1 89 ? 1.941 -7.005 -15.015 1.00 88.00 89 PRO A O 1
ATOM 709 N N . GLY A 1 90 ? 1.561 -7.469 -12.860 1.00 88.50 90 GLY A N 1
ATOM 710 C CA . GLY A 1 90 ? 1.593 -6.085 -12.397 1.00 88.50 90 GLY A CA 1
ATOM 711 C C . GLY A 1 90 ? 0.806 -5.872 -11.106 1.00 88.50 90 GLY A C 1
ATOM 712 O O . GLY A 1 90 ? -0.120 -6.623 -10.800 1.00 88.50 90 GLY A O 1
ATOM 713 N N . VAL A 1 91 ? 1.134 -4.799 -10.383 1.00 87.94 91 VAL A N 1
ATOM 714 C CA . VAL A 1 91 ? 0.625 -4.513 -9.027 1.00 87.94 91 VAL A CA 1
ATOM 715 C C . VAL A 1 91 ? -0.903 -4.555 -8.941 1.00 87.94 91 VAL A C 1
ATOM 717 O O . VAL A 1 91 ? -1.443 -5.189 -8.042 1.00 87.94 91 VAL A O 1
ATOM 720 N N . LEU A 1 92 ? -1.626 -3.943 -9.887 1.00 86.00 92 LEU A N 1
ATOM 721 C CA . LEU A 1 92 ? -3.095 -3.937 -9.848 1.00 86.00 92 LEU A CA 1
ATOM 722 C C . LEU A 1 92 ? -3.697 -5.335 -10.016 1.00 86.00 92 LEU A C 1
ATOM 724 O O . LEU A 1 92 ? -4.688 -5.633 -9.360 1.00 86.00 92 LEU A O 1
ATOM 728 N N . TYR A 1 93 ? -3.123 -6.195 -10.860 1.00 89.19 93 TYR A N 1
ATOM 729 C CA . TYR A 1 93 ? -3.592 -7.578 -10.991 1.00 89.19 93 TYR A CA 1
ATOM 730 C C . TYR A 1 93 ? -3.327 -8.364 -9.711 1.00 89.19 93 TYR A C 1
ATOM 732 O O . TYR A 1 93 ? -4.208 -9.084 -9.248 1.00 89.19 93 TYR A O 1
ATOM 740 N N . THR A 1 94 ? -2.154 -8.167 -9.113 1.00 90.44 94 THR A N 1
ATOM 741 C CA . THR A 1 94 ? -1.768 -8.794 -7.847 1.00 90.44 94 THR A CA 1
ATOM 742 C C . THR A 1 94 ? -2.691 -8.380 -6.717 1.00 90.44 94 THR A C 1
ATOM 744 O O . THR A 1 94 ? -3.210 -9.247 -6.028 1.00 90.44 94 THR A O 1
ATOM 747 N N . MET A 1 95 ? -2.987 -7.084 -6.578 1.00 87.19 95 MET A N 1
ATOM 748 C CA . MET A 1 95 ? -3.948 -6.596 -5.584 1.00 87.19 95 MET A CA 1
ATOM 749 C C . MET A 1 95 ? -5.303 -7.287 -5.730 1.00 87.19 95 MET A C 1
ATOM 751 O O . MET A 1 95 ? -5.883 -7.724 -4.744 1.00 87.19 95 MET A O 1
ATOM 755 N N . ARG A 1 96 ? -5.804 -7.426 -6.963 1.00 88.88 96 ARG A N 1
ATOM 756 C CA . ARG A 1 96 ? -7.070 -8.124 -7.207 1.00 88.88 96 ARG A CA 1
ATOM 757 C C . ARG A 1 96 ? -6.971 -9.596 -6.837 1.00 88.88 96 ARG A C 1
ATOM 759 O O . ARG A 1 96 ? -7.852 -10.082 -6.149 1.00 88.88 96 ARG A O 1
ATOM 766 N N . ALA A 1 97 ? -5.916 -10.289 -7.261 1.00 89.88 97 ALA A N 1
ATOM 767 C CA . ALA A 1 97 ? -5.712 -11.698 -6.934 1.00 89.88 97 ALA A CA 1
ATOM 768 C C . ALA A 1 97 ? -5.650 -11.933 -5.416 1.00 89.88 97 ALA A C 1
ATOM 770 O O . ALA A 1 97 ? -6.271 -12.869 -4.926 1.00 89.88 97 ALA A O 1
ATOM 771 N N . VAL A 1 98 ? -4.969 -11.050 -4.681 1.00 88.25 98 VAL A N 1
ATOM 772 C CA . VAL A 1 98 ? -4.906 -11.073 -3.214 1.00 88.25 98 VAL A CA 1
ATOM 773 C C . VAL A 1 98 ? -6.295 -10.884 -2.609 1.00 88.25 98 VAL A C 1
ATOM 775 O O . VAL A 1 98 ? -6.689 -11.681 -1.770 1.00 88.25 98 VAL A O 1
ATOM 778 N N . LEU A 1 99 ? -7.074 -9.905 -3.077 1.00 85.69 99 LEU A N 1
ATOM 779 C CA . LEU A 1 99 ? -8.454 -9.722 -2.613 1.00 85.69 99 LEU A CA 1
ATOM 780 C C . LEU A 1 99 ? -9.314 -10.957 -2.908 1.00 85.69 99 LEU A C 1
ATOM 782 O O . LEU A 1 99 ? -10.005 -11.446 -2.029 1.00 85.69 99 LEU A O 1
ATOM 786 N N . TYR A 1 100 ? -9.207 -11.540 -4.104 1.00 87.19 100 TYR A N 1
ATOM 787 C CA . TYR A 1 100 ? -9.907 -12.786 -4.428 1.00 87.19 100 TYR A CA 1
ATOM 788 C C . TYR A 1 100 ? -9.520 -13.954 -3.513 1.00 87.19 100 TYR A C 1
ATOM 790 O O . TYR A 1 100 ? -10.370 -14.798 -3.247 1.00 87.19 100 TYR A O 1
ATOM 798 N N . ALA A 1 101 ? -8.263 -14.024 -3.076 1.00 87.38 101 ALA A N 1
ATOM 799 C CA . ALA A 1 101 ? -7.765 -15.100 -2.228 1.00 87.38 101 ALA A CA 1
ATOM 800 C C . ALA A 1 101 ? -8.096 -14.910 -0.740 1.00 87.38 101 ALA A C 1
ATOM 802 O O . ALA A 1 101 ? -8.155 -15.900 -0.018 1.00 87.38 101 ALA A O 1
ATOM 803 N N . LEU A 1 102 ? -8.264 -13.663 -0.290 1.00 86.06 102 LEU A N 1
ATOM 804 C CA . LEU A 1 102 ? -8.375 -13.316 1.129 1.00 86.06 102 LEU A CA 1
ATOM 805 C C . LEU A 1 102 ? -9.757 -12.809 1.549 1.00 86.06 102 LEU A C 1
ATOM 807 O O . LEU A 1 102 ? -9.964 -12.624 2.743 1.00 86.06 102 LEU A O 1
ATOM 811 N N . THR A 1 103 ? -10.673 -12.555 0.610 1.00 86.00 103 THR A N 1
ATOM 812 C CA . THR A 1 103 ? -12.014 -12.045 0.924 1.00 86.00 103 THR A CA 1
ATOM 813 C C . THR A 1 103 ? -13.120 -12.835 0.235 1.00 86.00 103 THR A C 1
ATOM 815 O O . THR A 1 103 ? -12.969 -13.335 -0.890 1.00 86.00 103 THR A O 1
ATOM 818 N N . ASP A 1 104 ? -14.267 -12.884 0.900 1.00 87.88 104 ASP A N 1
ATOM 819 C CA . ASP A 1 104 ? -15.540 -13.353 0.378 1.00 87.88 104 ASP A CA 1
ATOM 820 C C . ASP A 1 104 ? -16.514 -12.198 0.106 1.00 87.88 104 ASP A C 1
ATOM 822 O O . ASP A 1 104 ? -16.287 -11.055 0.516 1.00 87.88 104 ASP A O 1
ATOM 826 N N . PRO A 1 105 ? -17.590 -12.438 -0.669 1.00 86.88 105 PRO A N 1
ATOM 827 C CA . PRO A 1 105 ? -18.525 -11.380 -1.001 1.00 86.88 105 PRO A CA 1
ATOM 828 C C . PRO A 1 105 ? -19.223 -10.849 0.249 1.00 86.88 105 PRO A C 1
ATOM 830 O O . PRO A 1 105 ? -19.775 -11.623 1.028 1.00 86.88 105 PRO A O 1
ATOM 833 N N . GLY A 1 106 ? -19.224 -9.526 0.408 1.00 82.12 106 GLY A N 1
ATOM 834 C CA . GLY A 1 106 ? -19.740 -8.847 1.597 1.00 82.12 106 GLY A CA 1
ATOM 835 C C . GLY A 1 106 ? -18.693 -8.551 2.676 1.00 82.12 106 GLY A C 1
ATOM 836 O O . GLY A 1 106 ? -18.993 -7.771 3.582 1.00 82.12 106 GLY A O 1
ATOM 837 N N . ASP A 1 107 ? -17.471 -9.080 2.566 1.00 80.25 107 ASP A N 1
ATOM 838 C CA . ASP A 1 107 ? -16.384 -8.730 3.484 1.00 80.25 107 ASP A CA 1
ATOM 839 C C . ASP A 1 107 ? -16.001 -7.255 3.367 1.00 80.25 107 ASP A C 1
ATOM 841 O O . ASP A 1 107 ? -16.117 -6.627 2.311 1.00 80.25 107 ASP A O 1
ATOM 845 N N . SER A 1 108 ? -15.521 -6.685 4.471 1.00 84.56 108 SER A N 1
ATOM 846 C CA . SER A 1 108 ? -15.098 -5.288 4.508 1.00 84.56 108 SER A CA 1
ATOM 847 C C . SER A 1 108 ? -13.631 -5.126 4.112 1.00 84.56 108 SER A C 1
ATOM 849 O O . SER A 1 108 ? -12.761 -5.821 4.627 1.00 84.56 108 SER A O 1
ATOM 851 N N . VAL A 1 109 ? -13.341 -4.154 3.244 1.00 80.56 109 VAL A N 1
ATOM 852 C CA . VAL A 1 109 ? -11.975 -3.804 2.822 1.00 80.56 109 VAL A CA 1
ATOM 853 C C . VAL A 1 109 ? -11.710 -2.341 3.148 1.00 80.56 109 VAL A C 1
ATOM 855 O O . VAL A 1 109 ? -12.394 -1.446 2.646 1.00 80.56 109 VAL A O 1
ATOM 858 N N . ILE A 1 110 ? -10.698 -2.088 3.978 1.00 85.12 110 ILE A N 1
ATOM 859 C CA . ILE A 1 110 ? -10.292 -0.730 4.350 1.00 85.12 110 ILE A CA 1
ATOM 860 C C . ILE A 1 110 ? -9.338 -0.157 3.296 1.00 85.12 110 ILE A C 1
ATOM 862 O O . ILE A 1 110 ? -8.382 -0.810 2.877 1.00 85.12 110 ILE A O 1
ATOM 866 N N . VAL A 1 111 ? -9.563 1.097 2.898 1.00 80.44 111 VAL A N 1
ATOM 867 C CA . VAL A 1 111 ? -8.644 1.886 2.064 1.00 80.44 111 VAL A CA 1
ATOM 868 C C . VAL A 1 111 ? -8.357 3.243 2.694 1.00 80.44 111 VAL A C 1
ATOM 870 O O . VAL A 1 111 ? -9.236 3.862 3.287 1.00 80.44 111 VAL A O 1
ATOM 873 N N . GLN A 1 112 ? -7.132 3.732 2.517 1.00 81.62 112 GLN A N 1
ATOM 874 C CA . GLN A 1 112 ? -6.703 5.052 2.983 1.00 81.62 112 GLN A CA 1
ATOM 875 C C . GLN A 1 112 ? -6.939 6.090 1.885 1.00 81.62 112 GLN A C 1
ATOM 877 O O . GLN A 1 112 ? -6.252 6.043 0.873 1.00 81.62 112 GLN A O 1
ATOM 882 N N . THR A 1 113 ? -7.899 7.006 2.029 1.00 79.31 113 THR A N 1
ATOM 883 C CA . THR A 1 113 ? -8.188 8.028 1.002 1.00 79.31 113 THR A CA 1
ATOM 884 C C . THR A 1 113 ? -7.588 9.394 1.354 1.00 79.31 113 THR A C 1
ATOM 886 O O . THR A 1 113 ? -7.610 9.756 2.525 1.00 79.31 113 THR A O 1
ATOM 889 N N . PRO A 1 114 ? -7.110 10.195 0.377 1.00 77.31 114 PRO A N 1
ATOM 890 C CA . PRO A 1 114 ? -7.158 9.961 -1.069 1.00 77.31 114 PRO A CA 1
ATOM 891 C C . PRO A 1 114 ? -6.162 8.888 -1.539 1.00 77.31 114 PRO A C 1
ATOM 893 O O . PRO A 1 114 ? -5.016 8.851 -1.108 1.00 77.31 114 PRO A O 1
ATOM 896 N N . LEU A 1 115 ? -6.612 8.035 -2.463 1.00 78.25 115 LEU A N 1
ATOM 897 C CA . LEU A 1 115 ? -5.828 6.955 -3.067 1.00 78.25 115 LEU A CA 1
ATOM 898 C C . LEU A 1 115 ? -6.046 6.929 -4.576 1.00 78.25 115 LEU A C 1
ATOM 900 O O . LEU A 1 115 ? -7.086 7.364 -5.076 1.00 78.25 115 LEU A O 1
ATOM 904 N N . HIS A 1 116 ? -5.084 6.362 -5.301 1.00 79.44 116 HIS A N 1
ATOM 905 C CA . HIS A 1 116 ? -5.206 6.101 -6.728 1.00 79.44 116 HIS A CA 1
ATOM 906 C C . HIS A 1 116 ? -6.525 5.376 -7.063 1.00 79.44 116 HIS A C 1
ATOM 908 O O . HIS A 1 116 ? -6.849 4.326 -6.501 1.00 79.44 116 HIS A O 1
ATOM 914 N N . THR A 1 117 ? -7.304 5.937 -7.993 1.00 73.88 117 THR A N 1
ATOM 915 C CA . THR A 1 117 ? -8.696 5.526 -8.245 1.00 73.88 117 THR A CA 1
ATOM 916 C C . THR A 1 117 ? -8.827 4.061 -8.649 1.00 73.88 117 THR A C 1
ATOM 918 O O . THR A 1 117 ? -9.795 3.404 -8.264 1.00 73.88 117 THR A O 1
ATOM 921 N N . THR A 1 118 ? -7.873 3.508 -9.406 1.00 75.56 118 THR A N 1
ATOM 922 C CA . THR A 1 118 ? -7.948 2.088 -9.781 1.00 75.56 118 THR A CA 1
ATOM 923 C C . THR A 1 118 ? -7.708 1.162 -8.592 1.00 75.56 118 THR A C 1
ATOM 925 O O . THR A 1 118 ? -8.284 0.078 -8.571 1.00 75.56 118 THR A O 1
ATOM 928 N N . SER A 1 119 ? -6.937 1.589 -7.589 1.00 74.06 119 SER A N 1
ATOM 929 C CA . SER A 1 119 ? -6.720 0.835 -6.350 1.00 74.06 119 SER A CA 1
ATOM 930 C C . SER A 1 119 ? -7.991 0.808 -5.500 1.00 74.06 119 SER A C 1
ATOM 932 O O . SER A 1 119 ? -8.385 -0.258 -5.038 1.00 74.06 119 SER A O 1
ATOM 934 N N . ILE A 1 120 ? -8.701 1.941 -5.399 1.00 74.50 120 ILE A N 1
ATOM 935 C CA . ILE A 1 120 ? -10.025 2.014 -4.754 1.00 74.50 120 ILE A CA 1
ATOM 936 C C . ILE A 1 120 ? -11.025 1.087 -5.460 1.00 74.50 120 ILE A C 1
ATOM 938 O O . ILE A 1 120 ? -11.756 0.346 -4.812 1.00 74.50 120 ILE A O 1
ATOM 942 N N . ARG A 1 121 ? -11.042 1.091 -6.801 1.00 80.38 121 ARG A N 1
ATOM 943 C CA . ARG A 1 121 ? -11.910 0.191 -7.582 1.00 80.38 121 ARG A CA 1
ATOM 944 C C . ARG A 1 121 ? -11.561 -1.280 -7.374 1.00 80.38 121 ARG A C 1
ATOM 946 O O . ARG A 1 121 ? -12.468 -2.099 -7.329 1.00 80.38 121 ARG A O 1
ATOM 953 N N . SER A 1 122 ? -10.276 -1.616 -7.260 1.00 82.19 122 SER A N 1
ATOM 954 C CA . SER A 1 122 ? -9.855 -2.984 -6.951 1.00 82.19 122 SER A CA 1
ATOM 955 C C . SER A 1 122 ? -10.340 -3.415 -5.565 1.00 82.19 122 SER A C 1
ATOM 957 O O . SER A 1 122 ? -10.832 -4.527 -5.445 1.00 82.19 122 SER A O 1
ATOM 959 N N . ALA A 1 123 ? -10.280 -2.537 -4.559 1.00 76.62 123 ALA A N 1
ATOM 960 C CA . ALA A 1 123 ? -10.744 -2.822 -3.196 1.00 76.62 123 ALA A CA 1
ATOM 961 C C . ALA A 1 123 ? -12.260 -3.073 -3.082 1.00 76.62 123 ALA A C 1
ATOM 963 O O . ALA A 1 123 ? -12.696 -3.750 -2.163 1.00 76.62 123 ALA A O 1
ATOM 964 N N . ALA A 1 124 ? -13.059 -2.563 -4.023 1.00 80.12 124 ALA A N 1
ATOM 965 C CA . ALA A 1 124 ? -14.504 -2.792 -4.082 1.00 80.12 124 ALA A CA 1
ATOM 966 C C . ALA A 1 124 ? -14.903 -4.039 -4.903 1.00 80.12 124 ALA A C 1
ATOM 968 O O . ALA A 1 124 ? -16.078 -4.227 -5.213 1.00 80.12 124 ALA A O 1
ATOM 969 N N . LEU A 1 125 ? -13.944 -4.868 -5.333 1.00 80.88 125 LEU A N 1
ATOM 970 C CA . LEU A 1 125 ? -14.251 -6.097 -6.071 1.00 80.88 125 LEU A CA 1
ATOM 971 C C . LEU A 1 125 ? -14.984 -7.120 -5.198 1.00 80.88 125 LEU A C 1
ATOM 973 O O . LEU A 1 125 ? -14.948 -7.047 -3.974 1.00 80.88 125 LEU A O 1
ATOM 977 N N . ARG A 1 126 ? -15.630 -8.094 -5.853 1.00 79.44 126 ARG A N 1
ATOM 978 C CA . ARG A 1 126 ? -16.424 -9.155 -5.207 1.00 79.44 126 ARG A CA 1
ATOM 979 C C . ARG A 1 126 ? -17.530 -8.631 -4.282 1.00 79.44 126 ARG A C 1
ATOM 981 O O . ARG A 1 126 ? -17.829 -9.277 -3.296 1.00 79.44 126 ARG A O 1
ATOM 988 N N . ASP A 1 127 ? -18.126 -7.477 -4.569 1.00 83.31 127 ASP A N 1
ATOM 989 C CA . ASP A 1 127 ? -19.150 -6.883 -3.694 1.00 83.31 127 ASP A CA 1
ATOM 990 C C . ASP A 1 127 ? -18.647 -6.647 -2.254 1.00 83.31 127 ASP A C 1
ATOM 992 O O . ASP A 1 127 ? -19.414 -6.701 -1.293 1.00 83.31 127 ASP A O 1
ATOM 996 N N . SER A 1 128 ? -17.341 -6.387 -2.101 1.00 81.75 128 SER A N 1
ATOM 997 C CA . SER A 1 128 ? -16.744 -6.041 -0.810 1.00 81.75 128 SER A CA 1
ATOM 998 C C . SER A 1 128 ? -17.281 -4.698 -0.306 1.00 81.75 128 SER A C 1
ATOM 1000 O O . SER A 1 128 ? -17.449 -3.739 -1.070 1.00 81.75 128 SER A O 1
ATOM 1002 N N . VAL A 1 129 ? -17.494 -4.599 1.004 1.00 79.44 129 VAL A N 1
ATOM 1003 C CA . VAL A 1 129 ? -17.897 -3.364 1.676 1.00 79.44 129 VAL A CA 1
ATOM 1004 C C . VAL A 1 129 ? -16.670 -2.469 1.847 1.00 79.44 129 VAL A C 1
ATOM 1006 O O . VAL A 1 129 ? -15.789 -2.714 2.666 1.00 79.44 129 VAL A O 1
ATOM 1009 N N . LEU A 1 130 ? -16.591 -1.403 1.054 1.00 77.00 130 LEU A N 1
ATOM 1010 C CA . LEU A 1 130 ? -15.456 -0.487 1.102 1.00 77.00 130 LEU A CA 1
ATOM 1011 C C . LEU A 1 130 ? -15.540 0.445 2.319 1.00 77.00 130 LEU A C 1
ATOM 1013 O O . LEU A 1 130 ? -16.413 1.313 2.385 1.00 77.00 130 LEU A O 1
ATOM 1017 N N . ILE A 1 131 ? -14.564 0.342 3.216 1.00 80.62 131 ILE A N 1
ATOM 1018 C CA . ILE A 1 131 ? -14.393 1.252 4.349 1.00 80.62 131 ILE A CA 1
ATOM 1019 C C . ILE A 1 131 ? -13.319 2.279 3.988 1.00 80.62 131 ILE A C 1
ATOM 1021 O O . ILE A 1 131 ? -12.152 1.947 3.786 1.00 80.62 131 ILE A O 1
ATOM 1025 N N . LYS A 1 132 ? -13.705 3.550 3.872 1.00 78.00 132 LYS A N 1
ATOM 1026 C CA . LYS A 1 132 ? -12.769 4.636 3.557 1.00 78.00 132 LYS A CA 1
ATOM 1027 C C . LYS A 1 132 ? -12.274 5.268 4.847 1.00 78.00 132 LYS A C 1
ATOM 1029 O O . LYS A 1 132 ? -13.046 5.916 5.547 1.00 78.00 132 LYS A O 1
ATOM 1034 N N . ASN A 1 133 ? -10.991 5.099 5.133 1.00 79.75 133 ASN A N 1
ATOM 1035 C CA . ASN A 1 133 ? -10.315 5.845 6.178 1.00 79.75 133 ASN A CA 1
ATOM 1036 C C . ASN A 1 133 ? -9.707 7.111 5.564 1.00 79.75 133 ASN A C 1
ATOM 1038 O O . ASN A 1 133 ? -8.730 7.047 4.818 1.00 79.75 133 ASN A O 1
ATOM 1042 N N . GLU A 1 134 ? -10.330 8.260 5.810 1.00 78.62 134 GLU A N 1
ATOM 1043 C CA . GLU A 1 134 ? -9.891 9.535 5.246 1.00 78.62 134 GLU A CA 1
ATOM 1044 C C . GLU A 1 134 ? -8.680 10.078 6.003 1.00 78.62 134 GLU A C 1
ATOM 1046 O O . GLU A 1 134 ? -8.736 10.380 7.196 1.00 78.62 134 GLU A O 1
ATOM 1051 N N . MET A 1 135 ? -7.571 10.231 5.289 1.00 76.00 135 MET A N 1
ATOM 1052 C CA . MET A 1 135 ? -6.392 10.888 5.814 1.00 76.00 135 MET A CA 1
ATOM 1053 C C . MET A 1 135 ? -6.672 12.405 5.927 1.00 76.00 135 MET A C 1
ATOM 1055 O O . MET A 1 135 ? -7.338 12.996 5.071 1.00 76.00 135 MET A O 1
ATOM 1059 N N . LYS A 1 136 ? -6.153 13.069 6.972 1.00 68.25 136 LYS A N 1
ATOM 1060 C CA . LYS A 1 136 ? -6.288 14.528 7.193 1.00 68.25 136 LYS A CA 1
ATOM 1061 C C . LYS A 1 136 ? -5.157 15.353 6.571 1.00 68.25 136 LYS A C 1
ATOM 1063 O O . LYS A 1 136 ? -4.029 15.304 7.050 1.00 68.25 136 LYS A O 1
ATOM 1068 N N . SER A 1 137 ? -5.467 16.160 5.556 1.00 55.56 137 SER A N 1
ATOM 1069 C CA . SER A 1 137 ? -4.477 17.051 4.937 1.00 55.56 137 SER A CA 1
ATOM 1070 C C . SER A 1 137 ? -3.959 18.058 5.964 1.00 55.56 137 SER A C 1
ATOM 1072 O O . SER A 1 137 ? -4.756 18.770 6.578 1.00 55.56 137 SER A O 1
ATOM 1074 N N . LEU A 1 138 ? -2.640 18.150 6.133 1.00 57.97 138 LEU A N 1
ATOM 1075 C CA . LEU A 1 138 ? -2.029 19.248 6.879 1.00 57.97 138 LEU A CA 1
ATOM 1076 C C . LEU A 1 138 ? -1.918 20.483 5.964 1.00 57.97 138 LEU A C 1
ATOM 1078 O O . LEU A 1 138 ? -1.710 20.307 4.763 1.00 57.97 138 LEU A O 1
ATOM 1082 N N . PRO A 1 139 ? -2.074 21.714 6.489 1.00 50.12 139 PRO A N 1
ATOM 1083 C CA . PRO A 1 139 ? -2.081 22.931 5.672 1.00 50.12 139 PRO A CA 1
ATOM 1084 C C . PRO A 1 139 ? -0.810 23.158 4.832 1.00 50.12 139 PRO A C 1
ATOM 1086 O O . PRO A 1 139 ? -0.911 23.713 3.741 1.00 50.12 139 PRO A O 1
ATOM 1089 N N . ASP A 1 140 ? 0.359 22.683 5.291 1.00 58.09 140 ASP A N 1
ATOM 1090 C CA . ASP A 1 140 ? 1.654 23.154 4.769 1.00 58.09 140 ASP A CA 1
ATOM 1091 C C . ASP A 1 140 ? 2.682 22.036 4.476 1.00 58.09 140 ASP A C 1
ATOM 1093 O O . ASP A 1 140 ? 3.881 22.311 4.401 1.00 58.09 140 ASP A O 1
ATOM 1097 N N . GLY A 1 141 ? 2.278 20.767 4.331 1.00 56.72 141 GLY A N 1
ATOM 1098 C CA . GLY A 1 141 ? 3.257 19.679 4.210 1.00 56.72 141 GLY A CA 1
ATOM 1099 C C . GLY A 1 141 ? 2.773 18.407 3.516 1.00 56.72 141 GLY A C 1
ATOM 1100 O O . GLY A 1 141 ? 1.571 18.222 3.314 1.00 56.72 141 GLY A O 1
ATOM 1101 N N . PRO A 1 142 ? 3.710 17.513 3.139 1.00 60.69 142 PRO A N 1
ATOM 1102 C CA . PRO A 1 142 ? 3.362 16.155 2.741 1.00 60.69 142 PRO A CA 1
ATOM 1103 C C . PRO A 1 142 ? 2.640 15.436 3.888 1.00 60.69 142 PRO A C 1
ATOM 1105 O O . PRO A 1 142 ? 2.697 15.858 5.042 1.00 60.69 142 PRO A O 1
ATOM 1108 N N . TRP A 1 143 ? 1.994 14.313 3.580 1.00 55.69 143 TRP A N 1
ATOM 1109 C CA . TRP A 1 143 ? 1.617 13.339 4.602 1.00 55.69 143 TRP A CA 1
ATOM 1110 C C . TRP A 1 143 ? 2.881 12.929 5.359 1.00 55.69 143 TRP A C 1
ATOM 1112 O O . TRP A 1 143 ? 3.708 12.197 4.819 1.00 55.69 143 TRP A O 1
ATOM 1122 N N . THR A 1 144 ? 3.077 13.444 6.568 1.00 56.50 144 THR A N 1
ATOM 1123 C CA . THR A 1 144 ? 4.226 13.085 7.392 1.00 56.50 144 THR A CA 1
ATOM 1124 C C . THR A 1 144 ? 3.806 12.041 8.408 1.00 56.50 144 THR A C 1
ATOM 1126 O O . THR A 1 144 ? 2.811 12.187 9.120 1.00 56.50 144 THR A O 1
ATOM 1129 N N . VAL A 1 145 ? 4.594 10.971 8.489 1.00 57.06 145 VAL A N 1
ATOM 1130 C CA . VAL A 1 145 ? 4.691 10.229 9.744 1.00 57.06 145 VAL A CA 1
ATOM 1131 C C . VAL A 1 145 ? 5.244 11.223 10.761 1.00 57.06 145 VAL A C 1
ATOM 1133 O O . VAL A 1 145 ? 6.188 11.950 10.456 1.00 57.06 145 VAL A O 1
ATOM 1136 N N . LEU A 1 146 ? 4.612 11.327 11.924 1.00 59.44 146 LEU A N 1
ATOM 1137 C CA . LEU A 1 146 ? 5.082 12.228 12.970 1.00 59.44 146 LEU A CA 1
ATOM 1138 C C . LEU A 1 146 ? 6.508 11.832 13.385 1.00 59.44 146 LEU A C 1
ATOM 1140 O O . LEU A 1 146 ? 6.787 10.644 13.542 1.00 59.44 146 LEU A O 1
ATOM 1144 N N . ASP A 1 147 ? 7.384 12.821 13.601 1.00 67.88 147 ASP A N 1
ATOM 1145 C CA . ASP A 1 147 ? 8.779 12.601 14.036 1.00 67.88 147 ASP A CA 1
ATOM 1146 C C . ASP A 1 147 ? 8.869 11.771 15.327 1.00 67.88 147 ASP A C 1
ATOM 1148 O O . ASP A 1 147 ? 9.862 11.091 15.582 1.00 67.88 147 ASP A O 1
ATOM 1152 N N . ALA A 1 148 ? 7.814 11.828 16.141 1.00 72.62 148 ALA A N 1
ATOM 1153 C CA . ALA A 1 148 ? 7.599 10.964 17.283 1.00 72.62 148 ALA A CA 1
ATOM 1154 C C . ALA A 1 148 ? 6.202 10.329 17.193 1.00 72.62 148 ALA A C 1
ATOM 1156 O O . ALA A 1 148 ? 5.251 11.001 16.778 1.00 72.62 148 ALA A O 1
ATOM 1157 N N . PRO A 1 149 ? 6.046 9.061 17.606 1.00 76.00 149 PRO A N 1
ATOM 1158 C CA . PRO A 1 149 ? 4.739 8.424 17.683 1.00 76.00 149 PRO A CA 1
ATOM 1159 C C . PRO A 1 149 ? 3.787 9.212 18.597 1.00 76.00 149 PRO A C 1
ATOM 1161 O O . PRO A 1 149 ? 4.203 9.903 19.528 1.00 76.00 149 PRO A O 1
ATOM 1164 N N . VAL A 1 150 ? 2.482 9.107 18.325 1.00 81.38 150 VAL A N 1
ATOM 1165 C CA . VAL A 1 150 ? 1.415 9.831 19.050 1.00 81.38 150 VAL A CA 1
ATOM 1166 C C . VAL A 1 150 ? 1.353 9.504 20.552 1.00 81.38 150 VAL A C 1
ATOM 1168 O O . VAL A 1 150 ? 0.786 10.275 21.329 1.00 81.38 150 VAL A O 1
ATOM 1171 N N . LEU A 1 151 ? 1.957 8.379 20.941 1.00 84.12 151 LEU A N 1
ATOM 1172 C CA . LEU A 1 151 ? 2.272 7.943 22.298 1.00 84.12 151 LEU A CA 1
ATOM 1173 C C . LEU A 1 151 ? 3.723 7.423 22.327 1.00 84.12 151 LEU A C 1
ATOM 1175 O O . LEU A 1 151 ? 4.199 6.960 21.291 1.00 84.12 151 LEU A O 1
ATOM 1179 N N . PRO A 1 152 ? 4.426 7.474 23.475 1.00 85.56 152 PRO A N 1
ATOM 1180 C CA . PRO A 1 152 ? 5.754 6.873 23.627 1.00 85.56 152 PRO A CA 1
ATOM 1181 C C . PRO A 1 152 ? 5.778 5.390 23.226 1.00 85.56 152 PRO A C 1
ATOM 1183 O O . PRO A 1 152 ? 4.785 4.686 23.410 1.00 85.56 152 PRO A O 1
ATOM 1186 N N . LEU A 1 153 ? 6.905 4.906 22.690 1.00 81.25 153 LEU A N 1
ATOM 1187 C CA . LEU A 1 153 ? 7.028 3.516 22.225 1.00 81.25 153 LEU A CA 1
ATOM 1188 C C . LEU A 1 153 ? 6.847 2.505 23.361 1.00 81.25 153 LEU A C 1
ATOM 1190 O O . LEU A 1 153 ? 6.427 1.386 23.104 1.00 81.25 153 LEU A O 1
ATOM 1194 N N . GLU A 1 154 ? 7.112 2.896 24.604 1.00 82.25 154 GLU A N 1
ATOM 1195 C CA . GLU A 1 154 ? 6.917 2.083 25.809 1.00 82.25 154 GLU A CA 1
ATOM 1196 C C . GLU A 1 154 ? 5.443 1.751 26.064 1.00 82.25 154 GLU A C 1
ATOM 1198 O O . GLU A 1 154 ? 5.139 0.821 26.801 1.00 82.25 154 GLU A O 1
ATOM 1203 N N . GLU A 1 155 ? 4.526 2.505 25.456 1.00 84.81 155 GLU A N 1
ATOM 1204 C CA . GLU A 1 155 ? 3.102 2.209 25.533 1.00 84.81 155 GLU A CA 1
ATOM 1205 C C . GLU A 1 155 ? 2.716 1.065 24.594 1.00 84.81 155 GLU A C 1
ATOM 1207 O O . GLU A 1 155 ? 1.667 0.493 24.809 1.00 84.81 155 GLU A O 1
ATOM 1212 N N . GLN A 1 156 ? 3.507 0.731 23.564 1.00 83.88 156 GLN A N 1
ATOM 1213 C CA . GLN A 1 156 ? 3.277 -0.428 22.683 1.00 83.88 156 GLN A CA 1
ATOM 1214 C C . GLN A 1 156 ? 1.793 -0.662 22.304 1.00 83.88 156 GLN A C 1
ATOM 1216 O O . GLN A 1 156 ? 1.199 -1.707 22.581 1.00 83.88 156 GLN A O 1
ATOM 1221 N N . ILE A 1 157 ? 1.151 0.360 21.734 1.00 86.19 157 ILE A N 1
ATOM 1222 C CA . ILE A 1 157 ? -0.269 0.287 21.374 1.00 86.19 157 ILE A CA 1
ATOM 1223 C C . ILE A 1 157 ? -0.498 -0.487 20.070 1.00 86.19 157 ILE A C 1
ATOM 1225 O O . ILE A 1 157 ? 0.244 -0.316 19.103 1.00 86.19 157 ILE A O 1
ATOM 1229 N N . GLU A 1 158 ? -1.574 -1.270 20.013 1.00 82.81 158 GLU A N 1
ATOM 1230 C CA . GLU A 1 158 ? -1.996 -2.012 18.818 1.00 82.81 158 GLU A CA 1
ATOM 1231 C C . GLU A 1 158 ? -3.525 -1.983 18.637 1.00 82.81 158 GLU A C 1
ATOM 1233 O O . GLU A 1 158 ? -4.278 -1.767 19.591 1.00 82.81 158 GLU A O 1
ATOM 1238 N N . ASN A 1 159 ? -3.988 -2.239 17.408 1.00 84.44 159 ASN A N 1
ATOM 1239 C CA . ASN A 1 159 ? -5.394 -2.477 17.064 1.00 84.44 159 ASN A CA 1
ATOM 1240 C C . ASN A 1 159 ? -6.343 -1.353 17.500 1.00 84.44 159 ASN A C 1
ATOM 1242 O O . ASN A 1 159 ? -7.390 -1.586 18.105 1.00 84.44 159 ASN A O 1
ATOM 1246 N N . SER A 1 160 ? -5.958 -0.109 17.213 1.00 86.88 160 SER A N 1
ATOM 1247 C CA . SER A 1 160 ? -6.634 1.055 17.774 1.00 86.88 160 SER A CA 1
ATOM 1248 C C . SER A 1 160 ? -7.814 1.574 16.941 1.00 86.88 160 SER A C 1
ATOM 1250 O O . SER A 1 160 ? -7.757 1.636 15.713 1.00 86.88 160 SER A O 1
ATOM 1252 N N . SER A 1 161 ? -8.841 2.070 17.633 1.00 87.31 161 SER A N 1
ATOM 1253 C CA . SER A 1 161 ? -10.006 2.766 17.072 1.00 87.31 161 SER A CA 1
ATOM 1254 C C . SER A 1 161 ? -10.213 4.126 17.734 1.00 87.31 161 SER A C 1
ATOM 1256 O O . SER A 1 161 ? -9.995 4.285 18.933 1.00 87.31 161 SER A O 1
ATOM 1258 N N . LEU A 1 162 ? -10.693 5.114 16.976 1.00 86.19 162 LEU A N 1
ATOM 1259 C CA . LEU A 1 162 ? -10.986 6.459 17.483 1.00 86.19 162 LEU A CA 1
ATOM 1260 C C . LEU A 1 162 ? -12.492 6.729 17.539 1.00 86.19 162 LEU A C 1
ATOM 1262 O O . LEU A 1 162 ? -13.214 6.469 16.581 1.00 86.19 162 LEU A O 1
ATOM 1266 N N . TYR A 1 163 ? -12.941 7.349 18.628 1.00 88.31 163 TYR A N 1
ATOM 1267 C CA . TYR A 1 163 ? -14.285 7.903 18.782 1.00 88.31 163 TYR A CA 1
ATOM 1268 C C . TYR A 1 163 ? -14.209 9.382 19.177 1.00 88.31 163 TYR A C 1
ATOM 1270 O O . TYR A 1 163 ? -13.428 9.763 20.050 1.00 88.31 163 TYR A O 1
ATOM 1278 N N . HIS A 1 164 ? -15.038 10.215 18.547 1.00 89.94 164 HIS A N 1
ATOM 1279 C CA . HIS A 1 164 ? -15.184 11.629 18.884 1.00 89.94 164 HIS A CA 1
ATOM 1280 C C . HIS A 1 164 ? -16.533 11.872 19.563 1.00 89.94 164 HIS A C 1
ATOM 1282 O O . HIS A 1 164 ? -17.586 11.658 18.966 1.00 89.94 164 HIS A O 1
ATOM 1288 N N . G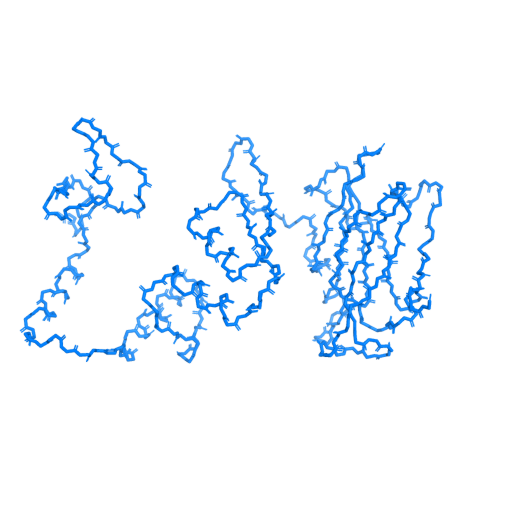LU A 1 165 ? -16.498 12.349 20.803 1.00 88.12 165 GLU A N 1
ATOM 1289 C CA . GLU A 1 165 ? -17.674 12.781 21.546 1.00 88.12 165 GLU A CA 1
ATOM 1290 C C . GLU A 1 165 ? -17.969 14.254 21.246 1.00 88.12 165 GLU A C 1
ATOM 1292 O O . GLU A 1 165 ? -17.463 15.175 21.893 1.00 88.12 165 GLU A O 1
ATOM 1297 N N . GLU A 1 166 ? -18.815 14.474 20.242 1.00 85.94 166 GLU A N 1
ATOM 1298 C CA . GLU A 1 166 ? -19.183 15.812 19.764 1.00 85.94 166 GLU A CA 1
ATOM 1299 C C . GLU A 1 166 ? -19.763 16.704 20.867 1.00 85.94 166 GLU A C 1
ATOM 1301 O O . GLU A 1 166 ? -19.531 17.913 20.864 1.00 85.94 166 GLU A O 1
ATOM 1306 N N . SER A 1 167 ? -20.481 16.120 21.834 1.00 89.94 167 SER A N 1
ATOM 1307 C CA . SER A 1 167 ? -21.151 16.877 22.897 1.00 89.94 167 SER A CA 1
ATOM 1308 C C . SER A 1 167 ? -20.187 17.608 23.835 1.00 89.94 167 SER A C 1
ATOM 1310 O O . SER A 1 167 ? -20.579 18.583 24.479 1.00 89.94 167 SER A O 1
ATOM 1312 N N . ASN A 1 168 ? -18.928 17.165 23.924 1.00 90.12 168 ASN A N 1
ATOM 1313 C CA . ASN A 1 168 ? -17.952 17.738 24.850 1.00 90.12 168 ASN A CA 1
ATOM 1314 C C . ASN A 1 168 ? -16.546 17.962 24.257 1.00 90.12 168 ASN A C 1
ATOM 1316 O O . ASN A 1 168 ? -15.682 18.516 24.952 1.00 90.12 168 ASN A O 1
ATOM 1320 N N . GLY A 1 169 ? -16.311 17.598 22.991 1.00 82.19 169 GLY A N 1
ATOM 1321 C CA . GLY A 1 169 ? -15.026 17.759 22.291 1.00 82.19 169 GLY A CA 1
ATOM 1322 C C . GLY A 1 169 ? -13.939 16.761 22.724 1.00 82.19 169 GLY A C 1
ATOM 1323 O O . GLY A 1 169 ? -12.756 16.992 22.476 1.00 82.19 169 GLY A O 1
ATOM 1324 N N . TRP A 1 170 ? -14.366 15.701 23.413 1.00 90.31 170 TRP A N 1
ATOM 1325 C CA . TRP A 1 170 ? -13.733 14.401 23.632 1.00 90.31 170 TRP A CA 1
ATOM 1326 C C . TRP A 1 170 ? -13.181 13.664 22.410 1.00 90.31 170 TRP A C 1
ATOM 1328 O O . TRP A 1 170 ? -13.996 13.206 21.623 1.00 90.31 170 TRP A O 1
ATOM 1338 N N . TRP A 1 171 ? -11.878 13.409 22.273 1.00 92.00 171 TRP A N 1
ATOM 1339 C CA . TRP A 1 171 ? -11.402 12.247 21.506 1.00 92.00 171 TRP A CA 1
ATOM 1340 C C . TRP A 1 171 ? -11.048 11.098 22.443 1.00 92.00 171 TRP A C 1
ATOM 1342 O O . TRP A 1 171 ? -10.370 11.313 23.448 1.00 92.00 171 TRP A O 1
ATOM 1352 N N . PHE A 1 172 ? -11.477 9.892 22.080 1.00 92.50 172 PHE A N 1
ATOM 1353 C CA . PHE A 1 172 ? -11.213 8.642 22.783 1.00 92.50 172 PHE A CA 1
ATOM 1354 C C . PHE A 1 172 ? -10.538 7.652 21.828 1.00 92.50 172 PHE A C 1
ATOM 1356 O O . PHE A 1 172 ? -11.098 7.334 20.781 1.00 92.50 172 PHE A O 1
ATOM 1363 N N . LEU A 1 173 ? -9.338 7.193 22.172 1.00 92.00 173 LEU A N 1
ATOM 1364 C CA . LEU A 1 173 ? -8.563 6.196 21.429 1.00 92.00 173 LEU A CA 1
ATOM 1365 C C . LEU A 1 173 ? -8.652 4.868 22.176 1.00 92.00 173 LEU A C 1
ATOM 1367 O O . LEU A 1 173 ? -8.009 4.706 23.210 1.00 92.00 173 LEU A O 1
ATOM 1371 N N . PHE A 1 174 ? -9.459 3.945 21.666 1.00 92.56 174 PHE A N 1
ATOM 1372 C CA . PHE A 1 174 ? -9.535 2.575 22.159 1.00 92.56 174 PHE A CA 1
ATOM 1373 C C . PHE A 1 174 ? -8.405 1.762 21.549 1.00 92.56 174 PHE A C 1
ATOM 1375 O O . PHE A 1 174 ? -8.156 1.892 20.357 1.00 92.56 174 PHE A O 1
ATOM 1382 N N . THR A 1 175 ? -7.708 0.958 22.341 1.00 90.88 175 THR A N 1
ATOM 1383 C CA . THR A 1 175 ? -6.519 0.230 21.886 1.00 90.88 175 THR A CA 1
ATOM 1384 C C . THR A 1 175 ? -6.240 -0.969 22.780 1.00 90.88 175 THR A C 1
ATOM 1386 O O . THR A 1 175 ? -6.796 -1.071 23.874 1.00 90.88 175 THR A O 1
ATOM 1389 N N . ASN A 1 176 ? -5.345 -1.847 22.345 1.00 88.31 176 ASN A N 1
ATOM 1390 C CA . ASN A 1 176 ? -4.687 -2.806 23.221 1.00 88.31 176 ASN A CA 1
ATOM 1391 C C . ASN A 1 176 ? -3.226 -2.420 23.457 1.00 88.31 176 ASN A C 1
ATOM 1393 O O . ASN A 1 176 ? -2.694 -1.544 22.770 1.00 88.31 176 ASN A O 1
ATOM 1397 N N . HIS A 1 177 ? -2.615 -3.114 24.411 1.00 84.56 177 HIS A N 1
ATOM 1398 C CA . HIS A 1 177 ? -1.190 -3.095 24.697 1.00 84.56 177 HIS A CA 1
ATOM 1399 C C . HIS A 1 177 ? -0.594 -4.488 24.501 1.00 84.56 177 HIS A C 1
ATOM 1401 O O . HIS A 1 177 ? -1.256 -5.478 24.811 1.00 84.56 177 HIS A O 1
ATOM 1407 N N . VAL A 1 178 ? 0.636 -4.539 23.995 1.00 76.62 178 VAL A N 1
ATOM 1408 C CA . VAL A 1 178 ? 1.454 -5.754 23.839 1.00 76.62 178 VAL A CA 1
ATOM 1409 C C . VAL A 1 178 ? 2.881 -5.405 24.266 1.00 76.62 178 VAL A C 1
ATOM 1411 O O . VAL A 1 178 ? 3.287 -4.272 24.094 1.00 76.62 178 VAL A O 1
ATOM 1414 N N . GLY A 1 179 ? 3.694 -6.306 24.797 1.00 63.75 179 GLY A N 1
ATOM 1415 C CA . GLY A 1 179 ? 5.105 -6.005 25.110 1.00 63.75 179 GLY A CA 1
ATOM 1416 C C . GLY A 1 179 ? 5.402 -5.087 26.326 1.00 63.75 179 GLY A C 1
ATOM 1417 O O . GLY A 1 179 ? 6.539 -4.624 26.443 1.00 63.75 179 GLY A O 1
ATOM 1418 N N . ILE A 1 180 ? 4.446 -4.782 27.216 1.00 64.25 180 ILE A N 1
ATOM 1419 C CA . ILE A 1 180 ? 4.623 -3.983 28.445 1.00 64.25 180 ILE A CA 1
ATOM 1420 C C . ILE A 1 180 ? 5.207 -4.790 29.625 1.00 64.25 180 ILE A C 1
ATOM 1422 O O . ILE A 1 180 ? 5.856 -4.199 30.497 1.00 64.25 180 ILE A O 1
ATOM 1426 N N . ASP A 1 181 ? 5.026 -6.112 29.688 1.00 61.75 181 ASP A N 1
ATOM 1427 C CA . ASP A 1 181 ? 5.505 -6.938 30.811 1.00 61.75 181 ASP A CA 1
ATOM 1428 C C . ASP A 1 181 ? 6.954 -7.443 30.651 1.00 61.75 181 ASP A C 1
ATOM 1430 O O . ASP A 1 181 ? 7.567 -7.935 31.606 1.00 61.75 181 A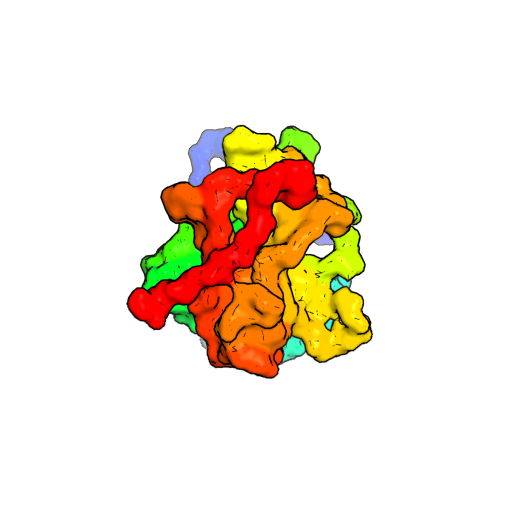SP A O 1
ATOM 1434 N N . GLY A 1 182 ? 7.541 -7.237 29.466 1.00 54.78 182 GLY A N 1
ATOM 1435 C CA . GLY A 1 182 ? 8.935 -7.557 29.156 1.00 54.78 182 GLY A CA 1
ATOM 1436 C C . GLY A 1 182 ? 9.192 -9.032 28.833 1.00 54.78 182 GLY A C 1
ATOM 1437 O O . GLY A 1 182 ? 10.358 -9.425 28.700 1.00 54.78 182 GLY A O 1
ATOM 1438 N N . THR A 1 183 ? 8.144 -9.847 28.697 1.00 55.00 183 THR A N 1
ATOM 1439 C CA . THR A 1 183 ? 8.224 -11.230 28.220 1.00 55.00 183 THR A CA 1
ATOM 1440 C C . THR A 1 183 ? 7.840 -11.317 26.738 1.00 55.00 183 THR A C 1
ATOM 1442 O O . THR A 1 183 ? 7.080 -10.511 26.216 1.00 55.00 183 THR A O 1
ATOM 1445 N N . TRP A 1 184 ? 8.405 -12.285 26.009 1.00 47.25 184 TRP A N 1
ATOM 1446 C CA . TRP A 1 184 ? 8.089 -12.501 24.585 1.00 47.25 184 TRP A CA 1
ATOM 1447 C C . TRP A 1 184 ? 6.787 -13.296 24.368 1.00 47.25 184 TRP A C 1
ATOM 1449 O O . TRP A 1 184 ? 6.429 -13.564 23.225 1.00 47.25 184 TRP A O 1
ATOM 1459 N N . ASP A 1 185 ? 6.099 -13.660 25.454 1.00 54.47 185 ASP A N 1
ATOM 1460 C CA . ASP A 1 185 ? 4.841 -14.418 25.473 1.00 54.47 185 ASP A CA 1
ATOM 1461 C C . ASP A 1 185 ? 3.634 -13.499 25.759 1.00 54.47 185 ASP A C 1
ATOM 1463 O O . ASP A 1 185 ? 2.626 -13.942 26.311 1.00 54.47 185 ASP A O 1
ATOM 1467 N N . GLU A 1 186 ? 3.750 -12.205 25.448 1.00 62.62 186 GLU A N 1
ATOM 1468 C CA . GLU A 1 186 ? 2.769 -11.201 25.848 1.00 62.62 186 GLU A CA 1
ATOM 1469 C C . GLU A 1 186 ? 1.563 -11.137 24.905 1.00 62.62 186 GLU A C 1
ATOM 1471 O O . GLU A 1 186 ? 1.694 -11.029 23.684 1.00 62.62 186 GLU A O 1
ATOM 1476 N N . TRP A 1 187 ? 0.373 -11.162 25.502 1.00 66.94 187 TRP A N 1
ATOM 1477 C CA . TRP A 1 187 ? -0.913 -11.130 24.816 1.00 66.94 187 TRP A CA 1
ATOM 1478 C C . TRP A 1 187 ? -1.711 -9.912 25.270 1.00 66.94 187 TRP A C 1
ATOM 1480 O O . TRP A 1 187 ? -1.589 -9.467 26.409 1.00 66.94 187 TRP A O 1
ATOM 1490 N N . THR A 1 188 ? -2.584 -9.399 24.405 1.00 72.56 188 THR A N 1
ATOM 1491 C CA . THR A 1 188 ? -3.497 -8.310 24.768 1.00 72.56 188 THR A CA 1
ATOM 1492 C C . THR A 1 188 ? -4.468 -8.787 25.852 1.00 72.56 188 THR A C 1
ATOM 1494 O O . THR A 1 188 ? -5.330 -9.614 25.562 1.00 72.56 188 THR A O 1
ATOM 1497 N N . ASP A 1 189 ? -4.369 -8.285 27.080 1.00 74.31 189 ASP A N 1
ATOM 1498 C CA . ASP A 1 189 ? -5.190 -8.716 28.226 1.00 74.31 189 ASP A CA 1
ATOM 1499 C C . ASP A 1 189 ? -6.436 -7.841 28.451 1.00 74.31 189 ASP A C 1
ATOM 1501 O O . ASP A 1 189 ? -7.402 -8.243 29.109 1.00 74.31 189 ASP A O 1
ATOM 1505 N N . ALA A 1 190 ? -6.418 -6.638 27.880 1.00 83.50 190 ALA A N 1
ATOM 1506 C CA . ALA A 1 190 ? -7.429 -5.624 28.086 1.00 83.50 190 ALA A CA 1
ATOM 1507 C C . ALA A 1 190 ? -7.583 -4.685 26.885 1.00 83.50 190 ALA A C 1
ATOM 1509 O O . ALA A 1 190 ? -6.653 -4.424 26.116 1.00 83.50 190 ALA A O 1
ATOM 1510 N N . ILE A 1 191 ? -8.773 -4.099 26.783 1.00 89.38 191 ILE A N 1
ATOM 1511 C CA . ILE A 1 191 ? -9.049 -2.913 25.981 1.00 89.38 191 ILE A CA 1
ATOM 1512 C C . ILE A 1 191 ? -8.845 -1.692 26.861 1.00 89.38 191 ILE A C 1
ATOM 1514 O O . ILE A 1 191 ? -9.528 -1.497 27.871 1.00 89.38 191 ILE A O 1
ATOM 1518 N N . TRP A 1 192 ? -7.943 -0.834 26.419 1.00 91.44 192 TRP A N 1
ATOM 1519 C CA . TRP A 1 192 ? -7.638 0.450 27.016 1.00 91.44 192 TRP A CA 1
ATOM 1520 C C . TRP A 1 192 ? -8.318 1.565 26.238 1.00 91.44 192 TRP A C 1
ATOM 1522 O O . TRP A 1 192 ? -8.617 1.430 25.052 1.00 91.44 192 TRP A O 1
ATOM 1532 N N . VAL A 1 193 ? -8.546 2.691 26.905 1.00 93.62 193 VAL A N 1
ATOM 1533 C CA . VAL A 1 193 ? -8.954 3.935 26.261 1.00 93.62 193 VAL A CA 1
ATOM 1534 C C . VAL A 1 193 ? -8.066 5.075 26.719 1.00 93.62 193 VAL A C 1
ATOM 1536 O O . VAL A 1 193 ? -7.902 5.288 27.918 1.00 93.62 193 VAL A O 1
ATOM 1539 N N . TYR A 1 194 ? -7.536 5.831 25.764 1.00 93.88 194 TYR A N 1
ATOM 1540 C CA . TYR A 1 194 ? -6.893 7.118 25.992 1.00 93.88 194 TYR A CA 1
ATOM 1541 C C . TYR A 1 194 ? -7.854 8.247 25.661 1.00 93.88 194 TYR A C 1
ATOM 1543 O O . TYR A 1 194 ? -8.713 8.088 24.796 1.00 93.88 194 TYR A O 1
ATOM 1551 N N . TRP A 1 195 ? -7.684 9.413 26.281 1.00 94.81 195 TRP A N 1
ATOM 1552 C CA . TRP A 1 195 ? -8.471 10.599 25.931 1.00 94.81 195 TRP A CA 1
ATOM 1553 C C . TRP A 1 195 ? -7.627 11.857 25.719 1.00 94.81 195 TRP A C 1
ATOM 1555 O O . TRP A 1 195 ? -6.670 12.145 26.448 1.00 94.81 195 TRP A O 1
ATOM 1565 N N . SER A 1 196 ? -8.031 12.655 24.730 1.00 90.06 196 SER A N 1
ATOM 1566 C CA . SER A 1 196 ? -7.431 13.954 24.423 1.00 90.06 196 SER A CA 1
ATOM 1567 C C . SER A 1 196 ? -8.440 14.920 23.803 1.00 90.06 196 SER A C 1
ATOM 1569 O O . SER A 1 196 ? -9.436 14.506 23.222 1.00 90.06 196 SER A O 1
ATOM 1571 N N . ARG A 1 197 ? -8.189 16.228 23.922 1.00 87.06 197 ARG A N 1
ATOM 1572 C CA . ARG A 1 197 ? -8.889 17.245 23.114 1.00 87.06 197 ARG A CA 1
ATOM 1573 C C . ARG A 1 197 ? -8.220 17.467 21.755 1.00 87.06 197 ARG A C 1
ATOM 1575 O O . ARG A 1 197 ? -8.803 18.112 20.893 1.00 87.06 197 ARG A O 1
ATOM 1582 N N . ASP A 1 198 ? -7.009 16.945 21.576 1.00 84.50 198 ASP A N 1
ATOM 1583 C CA . ASP A 1 198 ? -6.234 17.009 20.343 1.00 84.50 198 ASP A CA 1
ATOM 1584 C C . ASP A 1 198 ? -5.898 15.572 19.905 1.00 84.50 198 ASP A C 1
ATOM 1586 O O . ASP A 1 198 ? -5.094 14.911 20.567 1.00 84.50 198 ASP A O 1
ATOM 1590 N N . PRO A 1 199 ? -6.481 15.066 18.803 1.00 82.81 199 PRO A N 1
ATOM 1591 C CA . PRO A 1 199 ? -6.286 13.684 18.365 1.00 82.81 199 PRO A CA 1
ATOM 1592 C C . PRO A 1 199 ? -4.856 13.387 17.884 1.00 82.81 199 PRO A C 1
ATOM 1594 O O . PRO A 1 199 ? -4.550 12.241 17.563 1.00 82.81 199 PRO A O 1
ATOM 1597 N N . THR A 1 200 ? -3.979 14.394 17.822 1.00 81.31 200 THR A N 1
ATOM 1598 C CA . THR A 1 200 ? -2.555 14.242 17.483 1.00 81.31 200 THR A CA 1
ATOM 1599 C C . THR A 1 200 ? -1.643 14.240 18.713 1.00 81.31 200 THR A C 1
ATOM 1601 O O . THR A 1 200 ? -0.448 13.982 18.588 1.00 81.31 200 THR A O 1
ATOM 1604 N N . ARG A 1 201 ? -2.181 14.519 19.910 1.00 83.19 201 ARG A N 1
ATOM 1605 C CA . ARG A 1 201 ? -1.411 14.621 21.157 1.00 83.19 201 ARG A CA 1
ATOM 1606 C C . ARG A 1 201 ? -2.090 13.848 22.275 1.00 83.19 201 ARG A C 1
ATOM 1608 O O . ARG A 1 201 ? -3.070 14.319 22.852 1.00 83.19 201 ARG A O 1
ATOM 1615 N N . TRP A 1 202 ? -1.519 12.711 22.642 1.00 88.69 202 TRP A N 1
ATOM 1616 C CA . TRP A 1 202 ? -2.017 11.867 23.725 1.00 88.69 202 TRP A CA 1
ATOM 1617 C C . TRP A 1 202 ? -1.040 11.881 24.896 1.00 88.69 202 TRP A C 1
ATOM 1619 O O . TRP A 1 202 ? 0.146 12.169 24.740 1.00 88.69 202 TRP A O 1
ATOM 1629 N N . LYS A 1 203 ? -1.545 11.618 26.101 1.00 89.88 203 LYS A N 1
ATOM 1630 C CA . LYS A 1 203 ? -0.718 11.523 27.307 1.00 89.88 203 LYS A CA 1
ATOM 1631 C C . LYS A 1 203 ? -0.838 10.108 27.863 1.00 89.88 203 LYS A C 1
ATOM 1633 O O . LYS A 1 203 ? -1.970 9.714 28.130 1.00 89.88 203 LYS A O 1
ATOM 1638 N N . PRO A 1 204 ? 0.275 9.406 28.138 1.00 90.19 204 PRO A N 1
ATOM 1639 C CA . PRO A 1 204 ? 0.266 8.113 28.827 1.00 90.19 204 PRO A CA 1
ATOM 1640 C C . PRO A 1 204 ? -0.611 8.083 30.081 1.00 90.19 204 PRO A C 1
ATOM 1642 O O . PRO A 1 204 ? -1.370 7.151 30.299 1.00 90.19 204 PRO A O 1
ATOM 1645 N N . ALA A 1 205 ? -0.571 9.159 30.872 1.00 89.38 205 ALA A N 1
ATOM 1646 C CA . ALA A 1 205 ? -1.352 9.288 32.101 1.00 89.38 205 ALA A CA 1
ATOM 1647 C C . ALA A 1 205 ? -2.872 9.436 31.882 1.00 89.38 205 ALA A C 1
ATOM 1649 O O . ALA A 1 205 ? -3.642 9.268 32.823 1.00 89.38 205 ALA A O 1
ATOM 1650 N N . ASN A 1 206 ? -3.315 9.771 30.667 1.00 93.38 206 ASN A N 1
ATOM 1651 C CA . ASN A 1 206 ? -4.723 9.957 30.326 1.00 93.38 206 ASN A CA 1
ATOM 1652 C C . ASN A 1 206 ? -5.290 8.676 29.708 1.00 93.38 206 ASN A C 1
ATOM 1654 O O . ASN A 1 206 ? -5.706 8.691 28.547 1.00 93.38 206 ASN A O 1
ATOM 1658 N N . ARG A 1 207 ? -5.271 7.580 30.469 1.00 92.56 207 ARG A N 1
ATOM 1659 C CA . ARG A 1 207 ? -5.804 6.291 30.029 1.00 92.56 207 ARG A CA 1
ATOM 1660 C C . ARG A 1 207 ? -6.554 5.554 31.127 1.00 92.56 207 ARG A C 1
ATOM 1662 O O . ARG A 1 207 ? -6.332 5.797 32.312 1.00 92.56 207 ARG A O 1
ATOM 1669 N N . ALA A 1 208 ? -7.430 4.644 30.728 1.00 91.56 208 ALA A N 1
ATOM 1670 C CA . ALA A 1 208 ? -8.140 3.741 31.623 1.00 91.56 208 ALA A CA 1
ATOM 1671 C C . ALA A 1 208 ? -8.400 2.398 30.941 1.00 91.56 208 ALA A C 1
ATOM 1673 O O . ALA A 1 208 ? -8.471 2.320 29.715 1.00 91.56 208 ALA A O 1
ATOM 1674 N N . VAL A 1 209 ? -8.592 1.360 31.750 1.00 90.50 209 VAL A N 1
ATOM 1675 C CA . VAL A 1 209 ? -9.082 0.061 31.286 1.00 90.50 209 VAL A CA 1
ATOM 1676 C C . VAL A 1 209 ? -10.588 0.151 31.065 1.00 90.50 209 VAL A C 1
ATOM 1678 O O . VAL A 1 209 ? -11.329 0.592 31.946 1.00 90.50 209 VAL A O 1
ATOM 1681 N N . VAL A 1 210 ? -11.027 -0.265 29.883 1.00 90.19 210 VAL A N 1
ATOM 1682 C CA . VAL A 1 210 ? -12.437 -0.357 29.493 1.00 90.19 210 VAL A CA 1
ATOM 1683 C C . VAL A 1 210 ? -12.959 -1.763 29.728 1.00 90.19 210 VAL A C 1
ATOM 1685 O O . VAL A 1 210 ? -14.012 -1.938 30.343 1.00 90.19 210 VAL A O 1
ATOM 1688 N N . LEU A 1 211 ? -12.215 -2.756 29.249 1.00 89.19 211 LEU A N 1
ATOM 1689 C CA . LEU A 1 211 ? -12.577 -4.162 29.329 1.00 89.19 211 LEU A CA 1
ATOM 1690 C C . LEU A 1 211 ? -11.327 -4.994 29.626 1.00 89.19 211 LEU A C 1
ATOM 1692 O O . LEU A 1 211 ? -10.336 -4.830 28.932 1.00 89.19 211 LEU A O 1
ATOM 1696 N N . ASP A 1 212 ? -11.369 -5.858 30.631 1.00 89.38 212 ASP A N 1
ATOM 1697 C CA . ASP A 1 212 ? -10.291 -6.765 31.039 1.00 89.38 212 ASP A CA 1
ATOM 1698 C C . ASP A 1 212 ? -10.873 -8.040 31.674 1.00 89.38 212 ASP A C 1
ATOM 1700 O O . ASP A 1 212 ? -12.092 -8.208 31.774 1.00 89.38 212 ASP A O 1
ATOM 1704 N N . GLY A 1 213 ? -10.022 -8.933 32.179 1.00 85.75 213 GLY A N 1
ATOM 1705 C CA . GLY A 1 213 ? -10.485 -10.138 32.872 1.00 85.75 213 GLY A CA 1
ATOM 1706 C C . GLY A 1 213 ? -11.315 -9.890 34.143 1.00 85.75 213 GLY A C 1
ATOM 1707 O O . GLY A 1 213 ? -12.051 -10.778 34.590 1.00 85.75 213 GLY A O 1
ATOM 1708 N N . HIS A 1 214 ? -11.283 -8.691 34.729 1.00 87.12 214 HIS A N 1
ATOM 1709 C CA . HIS A 1 214 ? -12.097 -8.374 35.904 1.00 87.12 214 HIS A CA 1
ATOM 1710 C C . HIS A 1 214 ? -13.548 -8.069 35.533 1.00 87.12 214 HIS A C 1
ATOM 1712 O O . HIS A 1 214 ? -14.452 -8.416 36.300 1.00 87.12 214 HIS A O 1
ATOM 1718 N N . ASN A 1 215 ? -13.785 -7.435 34.382 1.00 88.00 215 ASN A N 1
ATOM 1719 C CA . ASN A 1 215 ? -15.118 -6.983 33.974 1.00 88.00 215 ASN A CA 1
ATOM 1720 C C . ASN A 1 215 ? -15.655 -7.613 32.673 1.00 88.00 215 ASN A C 1
ATOM 1722 O O . ASN A 1 215 ? -16.825 -7.387 32.367 1.00 88.00 215 ASN A O 1
ATOM 1726 N N . CYS A 1 216 ? -14.862 -8.430 31.974 1.00 87.69 216 CYS A N 1
ATOM 1727 C CA . CYS A 1 216 ? -15.303 -9.310 30.896 1.00 87.69 216 CYS A CA 1
ATOM 1728 C C . CYS A 1 216 ? -15.658 -10.686 31.460 1.00 87.69 216 CYS A C 1
ATOM 1730 O O . CYS A 1 216 ? -14.820 -11.382 32.030 1.00 87.69 216 CYS A O 1
ATOM 1732 N N . ALA A 1 217 ? -16.910 -11.104 31.342 1.00 85.69 217 ALA A N 1
ATOM 1733 C CA . ALA A 1 217 ? -17.383 -12.411 31.777 1.00 85.69 217 ALA A CA 1
ATOM 1734 C C . ALA A 1 217 ? -16.972 -13.530 30.813 1.00 85.69 217 ALA A C 1
ATOM 1736 O O . ALA A 1 217 ? -16.901 -14.685 31.231 1.00 85.69 217 ALA A O 1
ATOM 1737 N N . TRP A 1 218 ? -16.731 -13.194 29.544 1.00 86.62 218 TRP A N 1
ATOM 1738 C CA . TRP A 1 218 ? -16.486 -14.171 28.493 1.00 86.62 218 TRP A CA 1
ATOM 1739 C C . TRP A 1 218 ? -15.010 -14.546 28.341 1.00 86.62 218 TRP A C 1
ATOM 1741 O O . TRP A 1 218 ? -14.727 -15.738 28.275 1.00 86.62 218 TRP A O 1
ATOM 1751 N N . SER A 1 219 ? -14.080 -13.586 28.343 1.00 87.25 219 SER A N 1
ATOM 1752 C CA . SER A 1 219 ? -12.637 -13.841 28.238 1.00 87.25 219 SER A CA 1
ATOM 1753 C C . SER A 1 219 ? -11.863 -13.179 29.372 1.00 87.25 219 SER A C 1
ATOM 1755 O O . SER A 1 219 ? -12.061 -12.002 29.665 1.00 87.25 219 SER A O 1
ATOM 1757 N N . LYS A 1 220 ? -10.997 -13.952 30.029 1.00 84.19 220 LYS A N 1
ATOM 1758 C CA . LYS A 1 220 ? -10.293 -13.546 31.252 1.00 84.19 220 LYS A CA 1
ATOM 1759 C C . LYS A 1 220 ? -8.823 -13.215 31.054 1.00 84.19 220 LYS A C 1
ATOM 1761 O O . LYS A 1 220 ? -8.281 -12.470 31.864 1.00 84.19 220 LYS A O 1
ATOM 1766 N N . GLN A 1 221 ? -8.203 -13.751 30.005 1.00 77.38 221 GLN A N 1
ATOM 1767 C CA . GLN A 1 221 ? -6.756 -13.642 29.799 1.00 77.38 221 GLN A CA 1
ATOM 1768 C C . GLN A 1 221 ? -6.360 -12.973 28.482 1.00 77.38 221 GLN A C 1
ATOM 1770 O O . GLN A 1 221 ? -5.256 -12.451 28.400 1.00 77.38 221 GLN A O 1
ATOM 1775 N N . CYS A 1 222 ? -7.230 -12.965 27.465 1.00 77.62 222 CYS A N 1
ATOM 1776 C CA . CYS A 1 222 ? -6.921 -12.325 26.188 1.00 77.62 222 CYS A CA 1
ATOM 1777 C C . CYS A 1 222 ? -8.144 -11.638 25.561 1.00 77.62 222 CYS A C 1
ATOM 1779 O O . CYS A 1 222 ? -9.176 -12.275 25.328 1.00 77.62 222 CYS A O 1
ATOM 1781 N N . ILE A 1 223 ? -8.029 -10.338 25.283 1.00 83.38 223 ILE A N 1
ATOM 1782 C CA . ILE A 1 223 ? -9.062 -9.481 24.687 1.00 83.38 223 ILE A CA 1
ATOM 1783 C C . ILE A 1 223 ? -8.388 -8.558 23.667 1.00 83.38 223 ILE A C 1
ATOM 1785 O O . ILE A 1 223 ? -7.547 -7.746 24.041 1.00 83.38 223 ILE A O 1
ATOM 1789 N N . GLY A 1 224 ? -8.765 -8.654 22.391 1.00 77.94 224 GLY A N 1
ATOM 1790 C CA . GLY A 1 224 ? -8.133 -7.902 21.300 1.00 77.94 224 GLY A CA 1
ATOM 1791 C C . GLY A 1 224 ? -9.088 -6.990 20.527 1.00 77.94 224 GLY A C 1
ATOM 1792 O O . GLY A 1 224 ? -10.267 -6.869 20.856 1.00 77.94 224 GLY A O 1
ATOM 1793 N N . MET A 1 225 ? -8.527 -6.332 19.511 1.00 76.31 225 MET A N 1
ATOM 1794 C CA . MET A 1 225 ? -9.182 -5.571 18.440 1.00 76.31 225 MET A CA 1
ATOM 1795 C C . MET A 1 225 ? -10.441 -4.774 18.837 1.00 76.31 225 MET A C 1
ATOM 1797 O O . MET A 1 225 ? -11.536 -5.057 18.342 1.00 76.31 225 MET A O 1
ATOM 1801 N N . PRO A 1 226 ? -10.319 -3.728 19.677 1.00 80.31 226 PRO A N 1
ATOM 1802 C CA . PRO A 1 226 ? -11.440 -2.863 20.000 1.00 80.31 226 PRO A CA 1
ATOM 1803 C C . PRO A 1 226 ? -11.881 -2.036 18.788 1.00 80.31 226 PRO A C 1
ATOM 1805 O O . PRO A 1 226 ? -11.206 -1.093 18.373 1.00 80.31 226 PRO A O 1
ATOM 1808 N N . SER A 1 227 ? -13.071 -2.329 18.268 1.00 85.38 227 SER A N 1
ATOM 1809 C CA . SER A 1 227 ? -13.775 -1.496 17.288 1.00 85.38 227 SER A CA 1
ATOM 1810 C C . SER A 1 227 ? -14.933 -0.758 17.953 1.00 85.38 227 SER A C 1
ATOM 1812 O O . SER A 1 227 ? -15.852 -1.379 18.486 1.00 85.38 227 SER A O 1
ATOM 1814 N N . ALA A 1 228 ? -14.898 0.575 17.922 1.00 84.06 228 ALA A N 1
ATOM 1815 C CA . ALA A 1 228 ? -15.888 1.433 18.572 1.00 84.06 228 ALA A CA 1
ATOM 1816 C C . ALA A 1 228 ? -16.902 1.998 17.566 1.00 84.06 228 ALA A C 1
ATOM 1818 O O . ALA A 1 228 ? -16.532 2.732 16.650 1.00 84.06 228 ALA A O 1
ATOM 1819 N N . ILE A 1 229 ? -18.190 1.694 17.750 1.00 83.94 229 ILE A N 1
ATOM 1820 C CA . ILE A 1 229 ? -19.273 2.111 16.848 1.00 83.94 229 ILE A CA 1
ATOM 1821 C C . ILE A 1 229 ? -20.414 2.722 17.659 1.00 83.94 229 ILE A C 1
ATOM 1823 O O . ILE A 1 229 ? -20.937 2.112 18.589 1.00 83.94 229 ILE A O 1
ATOM 1827 N N . LYS A 1 230 ? -20.850 3.931 17.302 1.00 87.38 230 LYS A N 1
ATOM 1828 C CA . LYS A 1 230 ? -22.014 4.564 17.936 1.00 87.38 230 LYS A CA 1
ATOM 1829 C C . LYS A 1 230 ? -23.308 3.900 17.466 1.00 87.38 230 LYS A C 1
ATOM 1831 O O . LYS A 1 230 ? -23.579 3.852 16.269 1.00 87.38 230 LYS A O 1
ATOM 1836 N N . VAL A 1 231 ? -24.135 3.455 18.411 1.00 84.50 231 VAL A N 1
ATOM 1837 C CA . VAL A 1 231 ? -25.462 2.877 18.165 1.00 84.50 231 VAL A CA 1
ATOM 1838 C C . VAL A 1 231 ? -26.468 3.547 19.100 1.00 84.50 231 VAL A C 1
ATOM 1840 O O . VAL A 1 231 ? -26.572 3.220 20.282 1.00 84.50 231 VAL A O 1
ATOM 1843 N N . GLY A 1 232 ? -27.210 4.521 18.567 1.00 90.19 232 GLY A N 1
ATOM 1844 C CA . GLY A 1 232 ? -28.143 5.327 19.357 1.00 90.19 232 GLY A CA 1
ATOM 1845 C C . GLY A 1 232 ? -27.430 6.103 20.470 1.00 90.19 232 GLY A C 1
ATOM 1846 O O . GLY A 1 232 ? -26.508 6.874 20.203 1.00 90.19 232 GLY A O 1
ATOM 1847 N N . GLU A 1 233 ? -27.862 5.889 21.713 1.00 92.31 233 GLU A N 1
ATOM 1848 C CA . GLU A 1 233 ? -27.324 6.533 22.925 1.00 92.31 233 GLU A CA 1
ATOM 1849 C C . GLU A 1 233 ? -26.157 5.758 23.560 1.00 92.31 233 GLU A C 1
ATOM 1851 O O . GLU A 1 233 ? -25.765 6.016 24.697 1.00 92.31 233 GLU A O 1
ATOM 1856 N N . ARG A 1 234 ? -25.608 4.768 22.852 1.00 93.12 234 ARG A N 1
ATOM 1857 C CA . ARG A 1 234 ? -24.555 3.892 23.369 1.00 93.12 234 ARG A CA 1
ATOM 1858 C C . ARG A 1 234 ? -23.434 3.737 22.351 1.00 93.12 234 ARG A C 1
ATOM 1860 O O . ARG A 1 234 ? -23.627 3.932 21.151 1.00 93.12 234 ARG A O 1
ATOM 1867 N N . LEU A 1 235 ? -22.261 3.363 22.837 1.00 89.38 235 LEU A N 1
ATOM 1868 C CA . LEU A 1 235 ? -21.119 2.966 22.028 1.00 89.38 235 LEU A CA 1
ATOM 1869 C C . LEU A 1 235 ? -20.965 1.448 22.124 1.00 89.38 235 LEU A C 1
ATOM 1871 O O . LEU A 1 235 ? -20.723 0.921 23.209 1.00 89.38 235 LEU A O 1
ATOM 1875 N N . ALA A 1 236 ? -21.136 0.756 21.002 1.00 88.69 236 ALA A N 1
ATOM 1876 C CA . ALA A 1 236 ? -20.771 -0.645 20.861 1.00 88.69 236 ALA A CA 1
ATOM 1877 C C . ALA A 1 236 ? -19.247 -0.745 20.765 1.00 88.69 236 ALA A C 1
ATOM 1879 O O . ALA A 1 236 ? -18.635 -0.076 19.933 1.00 88.69 236 ALA A O 1
ATOM 1880 N N . LEU A 1 237 ? -18.653 -1.585 21.602 1.00 87.56 237 LEU A N 1
ATOM 1881 C CA . LEU A 1 237 ? -17.258 -1.987 21.521 1.00 87.56 237 LEU A CA 1
ATOM 1882 C C . LEU A 1 237 ? -17.218 -3.451 21.115 1.00 87.56 237 LEU A C 1
ATOM 1884 O O . LEU A 1 237 ? -17.502 -4.331 21.926 1.00 87.56 237 LEU A O 1
ATOM 1888 N N . LEU A 1 238 ? -16.910 -3.692 19.847 1.00 88.12 238 LEU A N 1
ATOM 1889 C CA . LEU A 1 238 ? -16.644 -5.031 19.345 1.00 88.12 238 LEU A CA 1
ATOM 1890 C C . LEU A 1 238 ? -15.199 -5.379 19.669 1.00 88.12 238 LEU A C 1
ATOM 1892 O O . LEU A 1 238 ? -14.320 -4.531 19.526 1.00 88.12 238 LEU A O 1
ATOM 1896 N N . TYR A 1 239 ? -14.979 -6.602 20.114 1.00 87.31 239 TYR A N 1
ATOM 1897 C CA . TYR A 1 239 ? -13.664 -7.111 20.469 1.00 87.31 239 TYR A CA 1
ATOM 1898 C C . TYR A 1 239 ? -13.589 -8.583 20.118 1.00 87.31 239 TYR A C 1
ATOM 1900 O O . TYR A 1 239 ? -14.625 -9.229 20.000 1.00 87.31 239 TYR A O 1
ATOM 1908 N N . ASP A 1 240 ? -12.396 -9.133 19.962 1.00 87.75 240 ASP A N 1
ATOM 1909 C CA . ASP A 1 240 ? -12.233 -10.561 19.721 1.00 87.75 240 ASP A CA 1
ATOM 1910 C C . ASP A 1 240 ? -11.555 -11.254 20.904 1.00 87.75 240 ASP A C 1
ATOM 1912 O O . ASP A 1 240 ? -10.771 -10.657 21.650 1.00 87.75 240 ASP A O 1
ATOM 1916 N N . ALA A 1 241 ? -11.900 -12.518 21.135 1.00 86.00 241 ALA A N 1
ATOM 1917 C CA . ALA A 1 241 ? -11.305 -13.336 22.189 1.00 86.00 241 ALA A CA 1
ATOM 1918 C C . ALA A 1 241 ? -11.560 -14.839 21.962 1.00 86.00 241 ALA A C 1
ATOM 1920 O O . ALA A 1 241 ? -12.565 -15.201 21.356 1.00 86.00 241 ALA A O 1
ATOM 1921 N N . PRO A 1 242 ? -10.692 -15.731 22.468 1.00 82.88 242 PRO A N 1
ATOM 1922 C CA . PRO A 1 242 ? -10.931 -17.181 22.449 1.00 82.88 242 PRO A CA 1
ATOM 1923 C C . PRO A 1 242 ? -11.926 -17.653 23.536 1.00 82.88 242 PRO A C 1
ATOM 1925 O O . PRO A 1 242 ? -12.372 -18.799 23.528 1.00 82.88 242 PRO A O 1
ATOM 1928 N N . GLY A 1 243 ? -12.269 -16.784 24.498 1.00 82.88 243 GLY A N 1
ATOM 1929 C CA . GLY A 1 243 ? -13.129 -17.103 25.639 1.00 82.88 243 GLY A CA 1
ATOM 1930 C C . GLY A 1 243 ? -12.446 -17.919 26.750 1.00 82.88 243 GLY A C 1
ATOM 1931 O O . GLY A 1 243 ? -11.420 -18.576 26.569 1.00 82.88 243 GLY A O 1
ATOM 1932 N N . GLY A 1 244 ? -13.035 -17.884 27.946 1.00 85.31 244 GLY A N 1
ATOM 1933 C CA . GLY A 1 244 ? -12.516 -18.542 29.143 1.00 85.31 244 GLY A CA 1
ATOM 1934 C C . GLY A 1 244 ? -11.158 -17.989 29.584 1.00 85.31 244 GLY A C 1
ATOM 1935 O O . GLY A 1 244 ? -10.948 -16.781 29.630 1.00 85.31 244 GLY A O 1
ATOM 1936 N N . GLU A 1 245 ? -10.245 -18.899 29.923 1.00 85.00 245 GLU A N 1
ATOM 1937 C CA . GLU A 1 245 ? -8.888 -18.609 30.414 1.00 85.00 245 GLU A CA 1
ATOM 1938 C C . GLU A 1 245 ? -7.821 -18.817 29.324 1.00 85.00 245 GLU A C 1
ATOM 1940 O O . GLU A 1 245 ? -6.660 -19.071 29.628 1.00 85.00 245 GLU A O 1
ATOM 1945 N N . ARG A 1 246 ? -8.214 -18.817 28.044 1.00 80.12 246 ARG A N 1
ATOM 1946 C CA . ARG A 1 246 ? -7.286 -19.055 26.934 1.00 80.12 246 ARG A CA 1
ATOM 1947 C C . ARG A 1 246 ? -6.548 -17.776 26.551 1.00 80.12 246 ARG A C 1
ATOM 1949 O O . ARG A 1 246 ? -7.133 -16.695 26.528 1.00 80.12 246 ARG A O 1
ATOM 1956 N N . THR A 1 247 ? -5.283 -17.942 26.189 1.00 76.94 247 THR A N 1
ATOM 1957 C CA . THR A 1 247 ? -4.407 -16.890 25.656 1.00 76.94 247 THR A CA 1
ATOM 1958 C C . THR A 1 247 ? -4.061 -17.095 24.182 1.00 76.94 247 THR A C 1
ATOM 1960 O O . THR A 1 247 ? -3.285 -16.332 23.622 1.00 76.94 247 THR A O 1
ATOM 1963 N N . ASP A 1 248 ? -4.612 -18.130 23.543 1.00 72.38 248 ASP A N 1
ATOM 1964 C CA . ASP A 1 248 ? -4.338 -18.417 22.140 1.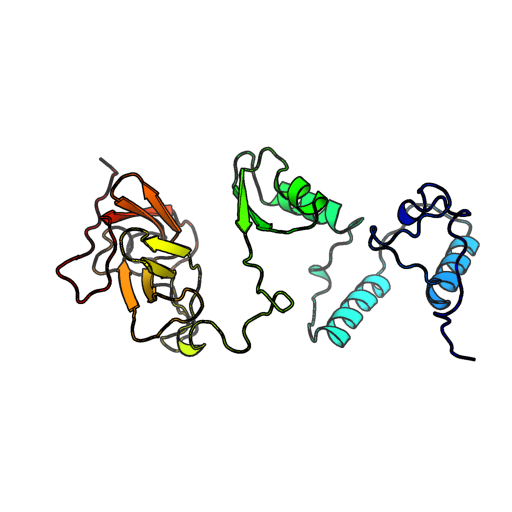00 72.38 248 ASP A CA 1
ATOM 1965 C C . ASP A 1 248 ? -5.103 -17.464 21.193 1.00 72.38 248 ASP A C 1
ATOM 1967 O O . ASP A 1 248 ? -6.195 -16.988 21.504 1.00 72.38 248 ASP A O 1
ATOM 1971 N N . HIS A 1 249 ? -4.510 -17.162 20.032 1.00 66.88 249 HIS A N 1
ATOM 1972 C CA . HIS A 1 249 ? -5.117 -16.297 19.008 1.00 66.88 249 HIS A CA 1
ATOM 1973 C C . HIS A 1 249 ? -5.915 -17.054 17.941 1.00 66.88 249 HIS A C 1
ATOM 1975 O O . HIS A 1 249 ? -6.354 -16.450 16.959 1.00 66.88 249 HIS A O 1
ATOM 1981 N N . MET A 1 250 ? -6.087 -18.364 18.091 1.00 71.00 250 MET A N 1
ATOM 1982 C CA . MET A 1 250 ? -6.849 -19.170 17.141 1.00 71.00 250 MET A CA 1
ATOM 1983 C C . MET A 1 250 ? -8.288 -19.320 17.648 1.00 71.00 250 MET A C 1
ATOM 1985 O O . MET A 1 250 ? -8.568 -19.093 18.816 1.00 71.00 250 MET A O 1
ATOM 1989 N N . GLU A 1 251 ? -9.231 -19.656 16.761 1.00 76.69 251 GLU A N 1
ATOM 1990 C CA . GLU A 1 251 ? -10.633 -19.926 17.150 1.00 76.69 251 GLU A CA 1
ATOM 1991 C C . GLU A 1 251 ? -11.307 -18.786 17.949 1.00 76.69 251 GLU A C 1
ATOM 1993 O O . GLU A 1 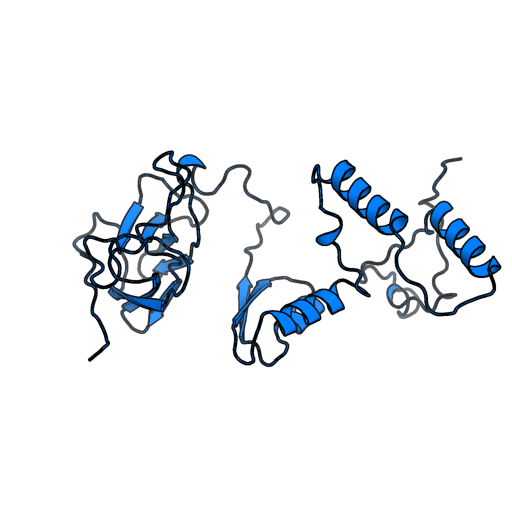251 ? -12.173 -19.030 18.785 1.00 76.69 251 GLU A O 1
ATOM 1998 N N . ARG A 1 252 ? -10.912 -17.529 17.706 1.00 81.50 252 ARG A N 1
ATOM 1999 C CA . ARG A 1 252 ? -11.504 -16.368 18.381 1.00 81.50 252 ARG A CA 1
ATOM 2000 C C . ARG A 1 252 ? -12.915 -16.115 17.863 1.00 81.50 252 ARG A C 1
ATOM 2002 O O . ARG A 1 252 ? -13.136 -16.104 16.652 1.00 81.50 252 ARG A O 1
ATOM 2009 N N . ASP A 1 253 ? -13.834 -15.823 18.773 1.00 84.44 253 ASP A N 1
ATOM 2010 C CA . ASP A 1 253 ? -15.138 -15.262 18.426 1.00 84.44 253 ASP A CA 1
ATOM 2011 C C . ASP A 1 253 ? -15.121 -13.732 18.585 1.00 84.44 253 ASP A C 1
ATOM 2013 O O . ASP A 1 253 ? -14.135 -13.133 19.028 1.00 84.44 253 ASP A O 1
ATOM 2017 N N . ILE A 1 254 ? -16.241 -13.092 18.245 1.00 86.50 254 ILE A N 1
ATOM 2018 C CA . ILE A 1 254 ? -16.458 -11.659 18.451 1.00 86.50 254 ILE A CA 1
ATOM 2019 C C . ILE A 1 254 ? -17.339 -11.437 19.682 1.00 86.50 254 ILE A C 1
ATOM 2021 O O . ILE A 1 254 ? -18.490 -11.874 19.740 1.00 86.50 254 ILE A O 1
ATOM 2025 N N . GLY A 1 255 ? -16.802 -10.705 20.649 1.00 84.31 255 GLY A N 1
ATOM 2026 C CA . GLY A 1 255 ? -17.497 -10.169 21.806 1.00 84.31 255 GLY A CA 1
ATOM 2027 C C . GLY A 1 255 ? -18.041 -8.764 21.554 1.00 84.31 255 GLY A C 1
ATOM 2028 O O . GLY A 1 255 ? -17.592 -8.026 20.675 1.00 84.31 255 GLY A O 1
ATOM 2029 N N . LEU A 1 256 ? -19.034 -8.387 22.358 1.00 88.31 256 LEU A N 1
ATOM 2030 C CA . LEU A 1 256 ? -19.673 -7.076 22.312 1.00 88.31 256 LEU A CA 1
ATOM 2031 C C . LEU A 1 256 ? -19.803 -6.508 23.725 1.00 88.31 256 LEU A C 1
ATOM 2033 O O . LEU A 1 256 ? -20.548 -7.027 24.557 1.00 88.31 256 LEU A O 1
ATOM 2037 N N . ALA A 1 257 ? -19.122 -5.395 23.966 1.00 88.88 257 ALA A N 1
ATOM 2038 C CA . ALA A 1 257 ? -19.277 -4.561 25.146 1.00 88.88 257 ALA A CA 1
ATOM 2039 C C . ALA A 1 257 ? -20.011 -3.260 24.790 1.00 88.88 257 ALA A C 1
ATOM 2041 O O . ALA A 1 257 ? -20.118 -2.867 23.629 1.00 88.88 257 ALA A O 1
ATOM 2042 N N . TRP A 1 258 ? -20.538 -2.581 25.806 1.00 90.88 258 TRP A N 1
ATOM 2043 C CA . TRP A 1 258 ? -21.312 -1.359 25.621 1.00 90.88 258 TRP A CA 1
ATOM 2044 C C . TRP A 1 258 ? -20.879 -0.269 26.590 1.00 90.88 258 TRP A C 1
ATOM 2046 O O . TRP A 1 258 ? -20.797 -0.517 27.794 1.00 90.88 258 TRP A O 1
ATOM 2056 N N . LEU A 1 259 ? -20.706 0.947 26.074 1.00 90.50 259 LEU A N 1
ATOM 2057 C CA . LEU A 1 259 ? -20.570 2.170 26.865 1.00 90.50 259 LEU A CA 1
ATOM 2058 C C . LEU A 1 259 ? -21.801 3.049 26.692 1.00 90.50 259 LEU A C 1
ATOM 2060 O O . LEU A 1 259 ? -22.382 3.088 25.609 1.00 90.50 259 LEU A O 1
ATOM 2064 N N . ASP A 1 260 ? -22.178 3.780 27.732 1.00 93.31 260 ASP A N 1
ATOM 2065 C CA . ASP A 1 260 ? -23.271 4.744 27.632 1.00 93.31 260 ASP A CA 1
ATOM 2066 C C . ASP A 1 260 ? -22.707 6.106 27.198 1.00 93.31 260 ASP A C 1
ATOM 2068 O O . ASP A 1 260 ? -21.683 6.555 27.717 1.00 93.31 260 ASP A O 1
ATOM 2072 N N . LEU A 1 261 ? -23.359 6.758 26.235 1.00 90.19 261 LEU A N 1
ATOM 2073 C CA . LEU A 1 261 ? -22.976 8.087 25.761 1.00 90.19 261 LEU A CA 1
ATOM 2074 C C . LEU A 1 261 ? -23.716 9.183 26.555 1.00 90.19 261 LEU A C 1
ATOM 2076 O O . LEU A 1 261 ? -24.835 8.950 27.015 1.00 90.19 261 LEU A O 1
ATOM 2080 N N . PRO A 1 262 ? -23.143 10.393 26.692 1.00 93.62 262 PRO A N 1
ATOM 2081 C CA . PRO A 1 262 ? -21.852 10.815 26.150 1.00 93.62 262 PRO A CA 1
ATOM 2082 C C . PRO A 1 262 ? -20.665 10.278 26.958 1.00 93.62 262 PRO A C 1
ATOM 2084 O O . PRO A 1 262 ? -20.725 10.200 28.185 1.00 93.62 262 PRO A O 1
ATOM 2087 N N . LEU A 1 263 ? -19.557 9.961 26.282 1.00 90.50 263 LEU A N 1
ATOM 2088 C CA . LEU A 1 263 ? -18.331 9.578 26.989 1.00 90.50 263 LEU A CA 1
ATOM 2089 C C . LEU A 1 263 ? -17.668 10.786 27.646 1.00 90.50 263 LEU A C 1
ATOM 2091 O O . LEU A 1 263 ? -17.566 11.859 27.052 1.00 90.50 263 LEU A O 1
ATOM 2095 N N . SER A 1 264 ? -17.135 10.604 28.852 1.00 90.44 264 SER A N 1
ATOM 2096 C CA . SER A 1 264 ? -16.334 11.624 29.532 1.00 90.44 264 SER A CA 1
ATOM 2097 C C . SER A 1 264 ? -15.112 11.012 30.228 1.00 90.44 264 SER A C 1
ATOM 2099 O O . SER A 1 264 ? -15.176 9.864 30.672 1.00 90.44 264 SER A O 1
ATOM 2101 N N . PRO A 1 265 ? -13.978 11.737 30.312 1.00 88.56 265 PRO A N 1
ATOM 2102 C CA . PRO A 1 265 ? -12.814 11.269 31.055 1.00 88.56 265 PRO A CA 1
ATOM 2103 C C . PRO A 1 265 ? -13.114 11.001 32.543 1.00 88.56 265 PRO A C 1
ATOM 2105 O O . PRO A 1 265 ? -13.851 11.780 33.160 1.00 88.56 265 PRO A O 1
ATOM 2108 N N . PRO A 1 266 ? -12.491 9.979 33.160 1.00 77.75 266 PRO A N 1
ATOM 2109 C CA . PRO A 1 266 ? -12.601 9.732 34.595 1.00 77.75 266 PRO A CA 1
ATOM 2110 C C . PRO A 1 266 ? -12.123 10.959 35.390 1.00 77.75 266 PRO A C 1
ATOM 2112 O O . PRO A 1 266 ? -10.974 11.380 35.264 1.00 77.75 266 PRO A O 1
ATOM 2115 N N . GLY A 1 267 ? -13.015 11.560 36.182 1.00 63.50 267 GLY A N 1
ATOM 2116 C CA . GLY A 1 267 ? -12.767 12.825 36.892 1.00 63.50 267 GLY A CA 1
ATOM 2117 C C . GLY A 1 267 ? -13.879 13.867 36.719 1.00 63.50 267 GLY A C 1
ATOM 2118 O O . GLY A 1 267 ? -13.913 14.843 37.464 1.00 63.50 267 GLY A O 1
ATOM 2119 N N . GLY A 1 268 ? -14.808 13.636 35.785 1.00 44.53 268 GLY A N 1
ATOM 2120 C CA . GLY A 1 268 ? -16.205 14.068 35.892 1.00 44.53 268 GLY A CA 1
ATOM 2121 C C . GLY A 1 268 ? -17.055 12.932 36.471 1.00 44.53 268 GLY A C 1
ATOM 2122 O O . GLY A 1 268 ? -16.669 11.767 36.371 1.00 44.53 268 GLY A O 1
ATOM 2123 N N . ASP A 1 269 ? -18.164 13.257 37.134 1.00 35.81 269 ASP A N 1
ATOM 2124 C CA . ASP A 1 269 ? -19.006 12.282 37.834 1.00 35.81 269 ASP A CA 1
ATOM 2125 C C . ASP A 1 269 ? -19.417 11.088 36.944 1.00 35.81 269 ASP A C 1
ATOM 2127 O O . ASP A 1 269 ? -20.202 11.227 36.015 1.00 35.81 269 ASP A O 1
ATOM 2131 N N . GLN A 1 270 ? -18.933 9.904 37.337 1.00 40.44 270 GLN A N 1
ATOM 2132 C CA . GLN A 1 270 ? -19.429 8.557 37.025 1.00 40.44 270 GLN A CA 1
ATOM 2133 C C . GLN A 1 270 ? -19.342 8.045 35.575 1.00 40.44 270 GLN A C 1
ATOM 2135 O O . GLN A 1 270 ? -20.170 8.360 34.733 1.00 40.44 270 GLN A O 1
ATOM 2140 N N . GLN A 1 271 ? -18.514 7.013 35.371 1.00 46.25 271 GLN A N 1
ATOM 2141 C CA . GLN A 1 271 ? -18.963 5.795 34.685 1.00 46.25 271 GLN A CA 1
ATOM 2142 C C . GLN A 1 271 ? -18.113 4.589 35.110 1.00 46.25 271 GLN A C 1
ATOM 2144 O O . GLN A 1 271 ? -16.886 4.638 35.125 1.00 46.25 271 GLN A O 1
ATOM 2149 N N . ARG A 1 272 ? -18.789 3.500 35.493 1.00 45.62 272 ARG A N 1
ATOM 2150 C CA . ARG A 1 272 ? -18.211 2.155 35.606 1.00 45.62 272 ARG A CA 1
ATOM 2151 C C . ARG A 1 272 ? -18.731 1.344 34.427 1.00 45.62 272 ARG A C 1
ATOM 2153 O O . ARG A 1 272 ? -19.944 1.272 34.235 1.00 45.62 272 ARG A O 1
ATOM 2160 N N . PHE A 1 273 ? -17.818 0.724 33.695 1.00 48.03 273 PHE A N 1
ATOM 2161 C CA . PHE A 1 273 ? -18.097 -0.196 32.599 1.00 48.03 273 PHE A CA 1
ATOM 2162 C C . PHE A 1 273 ? -18.972 -1.359 33.090 1.00 48.03 273 PHE A C 1
ATOM 2164 O O . PHE A 1 273 ? -18.619 -2.045 34.050 1.00 48.03 273 PHE A O 1
ATOM 2171 N N . LYS A 1 274 ? -20.150 -1.548 32.484 1.00 40.44 274 LYS A N 1
ATOM 2172 C CA . LYS A 1 274 ? -21.018 -2.707 32.733 1.00 40.44 274 LYS A CA 1
ATOM 2173 C C . LYS A 1 274 ? -21.197 -3.472 31.431 1.00 40.44 274 LYS A C 1
ATOM 2175 O O . LYS A 1 274 ? -21.926 -3.027 30.547 1.00 40.44 274 LYS A O 1
ATOM 2180 N N . GLU A 1 275 ? -20.577 -4.638 31.344 1.00 37.34 275 GLU A N 1
ATOM 2181 C CA . GLU A 1 275 ? -20.854 -5.605 30.289 1.00 37.34 275 GLU A CA 1
ATOM 2182 C C . GLU A 1 275 ? -22.306 -6.110 30.419 1.00 37.34 275 GLU A C 1
ATOM 2184 O O . GLU A 1 275 ? -22.788 -6.409 31.516 1.00 37.34 275 GLU A O 1
ATOM 2189 N N . ARG A 1 276 ? -23.040 -6.166 29.303 1.00 41.34 276 ARG A N 1
ATOM 2190 C CA . ARG A 1 276 ? -24.322 -6.880 29.210 1.00 41.34 276 ARG A CA 1
ATOM 2191 C C . ARG A 1 276 ? -24.229 -7.863 28.052 1.00 41.34 276 ARG A C 1
ATOM 2193 O O . ARG A 1 276 ? -24.234 -7.438 26.900 1.00 41.34 276 ARG A O 1
ATOM 2200 N N . ASN A 1 277 ? -24.197 -9.154 28.375 1.00 37.00 277 ASN A N 1
ATOM 2201 C CA . ASN A 1 277 ? -24.362 -10.231 27.404 1.00 37.00 277 ASN A CA 1
ATOM 2202 C C . ASN A 1 277 ? -25.730 -10.114 26.722 1.00 37.00 277 ASN A C 1
ATOM 2204 O O . ASN A 1 277 ? -26.748 -9.987 27.400 1.00 37.00 277 ASN A O 1
ATOM 2208 N N . THR A 1 278 ? -25.753 -10.179 25.391 1.00 34.38 278 THR A N 1
ATOM 2209 C CA . THR A 1 278 ? -26.990 -10.235 24.586 1.00 34.38 278 THR A CA 1
ATOM 2210 C C . THR A 1 278 ? -27.237 -11.621 23.984 1.00 34.38 278 THR A C 1
ATOM 2212 O O . THR A 1 278 ? -27.965 -11.749 23.010 1.00 34.38 278 THR A O 1
ATOM 2215 N N . ASN A 1 279 ? -26.708 -12.674 24.615 1.00 31.30 279 ASN A N 1
ATOM 2216 C CA . ASN A 1 279 ? -27.083 -14.061 24.325 1.00 31.30 279 ASN A CA 1
ATOM 2217 C C . ASN A 1 279 ? -28.081 -14.608 25.364 1.00 31.30 279 ASN A C 1
ATOM 2219 O O . ASN A 1 279 ? -27.796 -15.592 26.043 1.00 31.30 279 ASN A O 1
ATOM 2223 N N . THR A 1 280 ? -29.237 -13.942 25.467 1.00 35.12 280 THR A N 1
ATOM 2224 C CA . THR A 1 280 ? -30.569 -14.501 25.791 1.00 35.12 280 THR A CA 1
ATOM 2225 C C . THR A 1 280 ? -31.638 -13.565 25.256 1.00 35.12 280 THR A C 1
ATOM 2227 O O . THR A 1 280 ? -31.546 -12.363 25.602 1.00 35.12 280 THR A O 1
#

Sequence (280 aa):
MARYNFDQIVDHGAINASKWNVAEGIIPMSIADTDFLSPPEISEAIRDRIAVESYGYSRMTDADYDAIRNWIGEHQGQHVPREHLLATPGVLYTMRAVLYALTDPGDSVIVQTPLHTTSIRSAALRDSVLIKNEMKSLPDGPWTVLDAPVLPLEEQIENSSLYHEESNGWWFLFTNHVGIDGTWDEWTDAIWVYWSRDPTRWKPANRAVVLDGHNCAWSKQCIGMPSAIKVGERLALLYDAPGGERTDHMERDIGLAWLDLPLSPPGGDQQRFKERNTNT